Protein AF-A0A3P7LA56-F1 (afdb_monomer_lite)

Sequence (301 aa):
MRHSSGKAAEYSSGIQMRLLAFFAPLTLSRKRDVKIYLLLLLLLLIIIIIITIIIVNFGFVNEGIRDDLLAGASRSASINCGICQSDLADLELESALRHIHFHSWVTCLLALGQQLQSSSNWPRCYLPPIETVVPLFPTPFECSWQGCIFWTNNVAQLYQHASPIYLVLFDLTSQEYTERRQSPLHKLKCQWENCTYRCTRITNLTYHLRIHTQEKVIGCPDCGILFTAANKLRDHLFRQLPSRLKDNQTDNCDEQIPTYKCPRCFRIFGSQAVLQMHINQHVNKIKCPHCDMTLHGNHGE

InterPro domains:
  IPR013087 Zinc finger C2H2-type [PS00028] (190-212)
  IPR013087 Zinc finger C2H2-type [PS00028] (262-282)
  IPR013087 Zinc finger C2H2-type [PS50157] (188-217)
  IPR013087 Zinc finger C2H2-type [PS50157] (260-287)
  IPR013087 Zinc finger C2H2-type [SM00355] (141-163)
  IPR013087 Zinc finger C2H2-type [SM00355] (188-212)
  IPR013087 Zinc finger C2H2-type [SM00355] (218-238)
  IPR013087 Zinc finger C2H2-type [SM00355] (260-282)
  IPR036236 Zinc finger C2H2 superfamily [SSF57667] (191-237)

Radius of gyration: 31.56 Å; chains: 1; bounding box: 66×76×78 Å

Secondary structure (DSSP, 8-state):
------SSSSSSTTTGGGTTTS--------HHHHHHHHHHHHHHHHHHHHHHHHHHHHHHHHHHHHHHHHHH--S----B-TTT--B-TTS-HHHHHHHHHHHHHHHHHHHHHHHHHHHTTPPPP-SPPPP-PPPP--S-EE--BTT---EES-HHHHHHHHHHHHHHHHHHHHHHHTT-S--S---EE--BTT---EESSHHHHHHHHHHHH----EE-TTT--EESSHHHHHHHHHHTS-GGG-SS------S-PPPEE-TTT--EESSHHHHHHHHHHHS--EE-TTSS-EE------

pLDDT: mean 72.93, std 18.67, range [27.27, 96.94]

Structure (mmCIF, N/CA/C/O backbone):
data_AF-A0A3P7LA56-F1
#
_entry.id   AF-A0A3P7LA56-F1
#
loop_
_atom_site.group_PDB
_atom_site.id
_atom_site.type_symbol
_atom_site.label_atom_id
_atom_site.label_alt_id
_atom_site.label_comp_id
_atom_site.label_asym_id
_atom_site.label_entity_id
_atom_site.label_seq_id
_atom_site.pdbx_PDB_ins_code
_atom_site.Cartn_x
_atom_site.Cartn_y
_atom_site.Cartn_z
_atom_site.occupancy
_atom_site.B_iso_or_equiv
_atom_site.auth_seq_id
_atom_site.auth_comp_id
_atom_site.auth_asym_id
_atom_site.auth_atom_id
_atom_site.pdbx_PDB_model_num
ATOM 1 N N . MET A 1 1 ? -42.609 9.242 33.628 1.00 34.38 1 MET A N 1
ATOM 2 C CA . MET A 1 1 ? -42.031 8.136 34.428 1.00 34.38 1 MET A CA 1
ATOM 3 C C . MET A 1 1 ? -40.556 8.050 34.048 1.00 34.38 1 MET A C 1
ATOM 5 O O . MET A 1 1 ? -40.281 7.853 32.881 1.00 34.38 1 MET A O 1
ATOM 9 N N . ARG A 1 2 ? -39.658 8.668 34.824 1.00 27.27 2 ARG A N 1
ATOM 10 C CA . ARG A 1 2 ? -38.839 8.074 35.906 1.00 27.27 2 ARG A CA 1
ATOM 11 C C . ARG A 1 2 ? -37.831 7.002 35.435 1.00 27.27 2 ARG A C 1
ATOM 13 O O . ARG A 1 2 ? -38.258 5.923 35.060 1.00 27.27 2 ARG A O 1
ATOM 20 N N . HIS A 1 3 ? -36.545 7.337 35.650 1.00 28.02 3 HIS A N 1
ATOM 21 C CA . HIS A 1 3 ? -35.341 6.497 35.848 1.00 28.02 3 HIS A CA 1
ATOM 22 C C . HIS A 1 3 ? -34.842 5.666 34.643 1.00 28.02 3 HIS A C 1
ATOM 24 O O . HIS A 1 3 ? -35.637 5.097 33.921 1.00 28.02 3 HIS A O 1
ATOM 30 N N . SER A 1 4 ? -33.546 5.533 34.334 1.00 30.39 4 SER A N 1
ATOM 31 C CA . SER A 1 4 ? -32.304 5.785 35.079 1.00 30.39 4 SER A CA 1
ATOM 32 C C . SER A 1 4 ? -31.110 5.932 34.115 1.00 30.39 4 SER A C 1
ATOM 34 O O . SER A 1 4 ? -30.772 4.985 33.410 1.00 30.39 4 SER A O 1
ATOM 36 N N . SER A 1 5 ? -30.411 7.066 34.146 1.00 33.59 5 SER A N 1
ATOM 37 C CA . SER A 1 5 ? -29.056 7.226 33.599 1.00 33.59 5 SER A CA 1
ATOM 38 C C . SER A 1 5 ? -28.111 7.503 34.768 1.00 33.59 5 SER A C 1
ATOM 40 O O . SER A 1 5 ? -27.814 8.649 35.104 1.00 33.59 5 SER A O 1
ATOM 42 N N . GLY A 1 6 ? -27.733 6.435 35.467 1.00 35.38 6 GLY A N 1
ATOM 43 C CA . GLY A 1 6 ? -26.690 6.465 36.481 1.00 35.38 6 GLY A CA 1
ATOM 44 C C . GLY A 1 6 ? -25.344 6.128 35.850 1.00 35.38 6 GLY A C 1
ATOM 45 O O . GLY A 1 6 ? -25.263 5.201 35.051 1.00 35.38 6 GLY A O 1
ATOM 46 N N . LYS A 1 7 ? -24.310 6.837 36.312 1.00 40.06 7 LYS A N 1
ATOM 47 C CA . LYS A 1 7 ? -22.878 6.521 36.167 1.00 40.06 7 LYS A CA 1
ATOM 48 C C . LYS A 1 7 ? -22.189 6.974 34.874 1.00 40.06 7 LYS A C 1
ATOM 50 O O . LYS A 1 7 ? -21.632 6.184 34.129 1.00 40.06 7 LYS A O 1
ATOM 55 N N . ALA A 1 8 ? -22.114 8.293 34.712 1.00 32.88 8 ALA A N 1
ATOM 56 C CA . ALA A 1 8 ? -20.919 8.954 34.172 1.00 32.88 8 ALA A CA 1
ATOM 57 C C . ALA A 1 8 ? -20.629 10.290 34.896 1.00 32.88 8 ALA A C 1
ATOM 59 O O . ALA A 1 8 ? -20.012 11.190 34.342 1.00 32.88 8 ALA A O 1
ATOM 60 N N . ALA A 1 9 ? -21.094 10.425 36.147 1.00 37.38 9 ALA A N 1
ATOM 61 C CA . ALA A 1 9 ? -20.895 11.606 36.995 1.00 37.38 9 ALA A CA 1
ATOM 62 C C . ALA A 1 9 ? -19.848 11.388 38.110 1.00 37.38 9 ALA A C 1
ATOM 64 O O . ALA A 1 9 ? -19.720 12.219 39.000 1.00 37.38 9 ALA A O 1
ATOM 65 N N . GLU A 1 10 ? -19.081 10.293 38.072 1.00 40.50 10 GLU A N 1
ATOM 66 C CA . GLU A 1 10 ? -18.100 9.958 39.122 1.00 40.50 10 GLU A CA 1
ATOM 67 C C . GLU A 1 10 ? -16.630 10.119 38.703 1.00 40.50 10 GLU A C 1
ATOM 69 O O . GLU A 1 10 ? -15.742 9.830 39.494 1.00 40.50 10 GLU A O 1
ATOM 74 N N . TYR A 1 11 ? -16.348 10.684 37.522 1.00 32.91 11 TYR A N 1
ATOM 75 C CA . TYR A 1 11 ? -14.984 11.091 37.135 1.00 32.91 11 TYR A CA 1
ATOM 76 C C . TYR A 1 11 ? -14.832 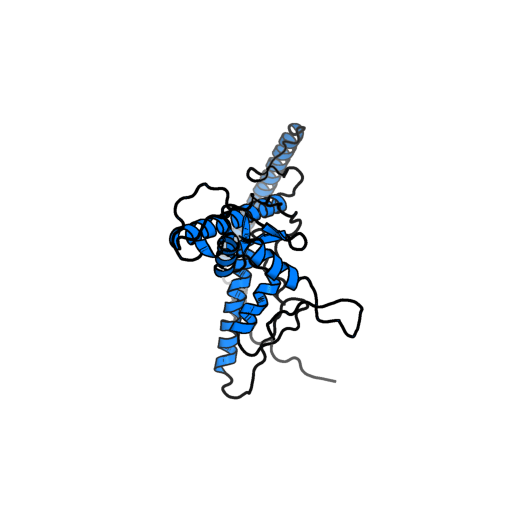12.611 36.945 1.00 32.91 11 TYR A C 1
ATOM 78 O O . TYR A 1 11 ? -13.945 13.082 36.242 1.00 32.91 11 TYR A O 1
ATOM 86 N N . SER A 1 12 ? -15.703 13.396 37.592 1.00 37.06 12 SER A N 1
ATOM 87 C CA . SER A 1 12 ? -15.593 14.864 37.689 1.00 37.06 12 SER A CA 1
ATOM 88 C C . SER A 1 12 ? -15.277 15.349 39.114 1.00 37.06 12 SER A C 1
ATOM 90 O O . SER A 1 12 ? -14.985 16.527 39.311 1.00 37.06 12 SER A O 1
ATOM 92 N N . SER A 1 13 ? -15.291 14.471 40.124 1.00 44.53 13 SER A N 1
ATOM 93 C CA . SER A 1 13 ? -15.122 14.861 41.534 1.00 44.53 13 SER A CA 1
ATOM 94 C C . SER A 1 13 ? -13.659 14.972 41.996 1.00 44.53 13 SER A C 1
ATOM 96 O O . SER A 1 13 ? -13.397 15.585 43.027 1.00 44.53 13 SER A O 1
ATOM 98 N N . GLY A 1 14 ? -12.689 14.453 41.232 1.00 39.25 14 GLY A N 1
ATOM 99 C CA . GLY A 1 14 ? -11.261 14.510 41.590 1.00 39.25 14 GLY A CA 1
ATOM 100 C C . GLY A 1 14 ? -10.493 15.724 41.053 1.00 39.25 14 GLY A C 1
ATOM 101 O O . GLY A 1 14 ? -9.486 16.119 41.636 1.00 39.25 14 GLY A O 1
ATOM 102 N N . ILE A 1 15 ? -10.963 16.344 39.964 1.00 42.06 15 ILE A N 1
ATOM 103 C CA . ILE A 1 15 ? -10.263 17.464 39.302 1.00 42.06 15 ILE A CA 1
ATOM 104 C C . ILE A 1 15 ? -10.940 18.811 39.609 1.00 42.06 15 ILE A C 1
ATOM 106 O O . ILE A 1 15 ? -10.259 19.832 39.713 1.00 42.06 15 ILE A O 1
ATOM 110 N N . GLN A 1 16 ? -12.247 18.829 39.902 1.00 38.44 16 GLN A N 1
ATOM 111 C CA . GLN A 1 16 ? -12.916 20.051 40.374 1.00 38.44 16 GLN A CA 1
ATOM 112 C C . GLN A 1 16 ? -12.492 20.486 41.790 1.00 38.44 16 GLN A C 1
ATOM 114 O O . GLN A 1 16 ? -12.590 21.668 42.112 1.00 38.44 16 GLN A O 1
ATOM 119 N N . MET A 1 17 ? -11.920 19.593 42.606 1.00 43.03 17 MET A N 1
ATOM 120 C CA . MET A 1 17 ? -11.433 19.921 43.958 1.00 43.03 17 MET A CA 1
ATOM 121 C C . MET A 1 17 ? -10.026 20.543 44.007 1.00 43.03 17 MET A C 1
ATOM 123 O O . MET A 1 17 ? -9.470 20.714 45.090 1.00 43.03 17 MET A O 1
ATOM 127 N N . ARG A 1 18 ? -9.436 20.924 42.864 1.00 42.72 18 ARG A N 1
ATOM 128 C CA . ARG A 1 18 ? -8.208 21.748 42.843 1.00 42.72 18 ARG A CA 1
ATOM 129 C C . ARG A 1 18 ? -8.324 23.078 42.102 1.00 42.72 18 ARG A C 1
ATOM 131 O O . ARG A 1 18 ? -7.412 23.888 42.209 1.00 42.72 18 ARG A O 1
ATOM 138 N N . LEU A 1 19 ? -9.443 23.356 41.431 1.00 38.00 19 LEU A N 1
ATOM 139 C CA . LEU A 1 19 ? -9.634 24.629 40.719 1.00 38.00 19 LEU A CA 1
ATOM 140 C C . LEU A 1 19 ? -10.438 25.673 41.508 1.00 38.00 19 LEU A C 1
ATOM 142 O O . LEU A 1 19 ? -10.321 26.861 41.227 1.00 38.00 19 LEU A O 1
ATOM 146 N N . LEU A 1 20 ? -11.164 25.279 42.559 1.00 41.50 20 LEU A N 1
ATOM 147 C CA . LEU A 1 20 ? -11.868 26.230 43.434 1.00 41.50 20 LEU A CA 1
ATOM 148 C C . LEU A 1 20 ? -10.988 26.841 44.542 1.00 41.50 20 LEU A C 1
ATOM 150 O O . LEU A 1 20 ? -11.472 27.645 45.331 1.00 41.50 20 LEU A O 1
ATOM 154 N N . ALA A 1 21 ? -9.689 26.525 44.582 1.00 43.00 21 ALA A N 1
ATOM 155 C CA . ALA A 1 21 ? -8.748 27.128 45.531 1.00 43.00 21 ALA A CA 1
ATOM 156 C C . ALA A 1 21 ? -8.107 28.441 45.031 1.00 43.00 21 ALA A C 1
ATOM 158 O O . ALA A 1 21 ? -7.450 29.122 45.813 1.00 43.00 21 ALA A O 1
ATOM 159 N N . PHE A 1 22 ? -8.301 28.827 43.761 1.00 44.34 22 PHE A N 1
ATOM 160 C CA . PHE A 1 22 ? -7.719 30.061 43.204 1.00 44.34 22 PHE A CA 1
ATOM 161 C C . PHE A 1 22 ? -8.621 31.301 43.301 1.00 44.34 22 PHE A C 1
ATOM 163 O O . PHE A 1 22 ? -8.146 32.412 43.089 1.00 44.34 22 PHE A O 1
ATOM 170 N N . PHE A 1 23 ? -9.893 31.137 43.676 1.00 46.16 23 PHE A N 1
ATOM 171 C CA . PHE A 1 23 ? -10.842 32.244 43.855 1.00 46.16 23 PHE A 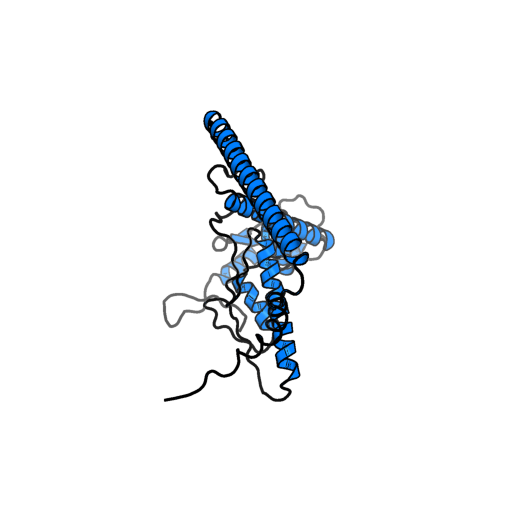CA 1
ATOM 172 C C . PHE A 1 23 ? -11.440 32.269 45.267 1.00 46.16 23 PHE A C 1
ATOM 174 O O . PHE A 1 23 ? -12.629 32.522 45.450 1.00 46.16 23 PHE A O 1
ATOM 181 N N . ALA A 1 24 ? -10.622 32.010 46.291 1.00 38.12 24 ALA A N 1
ATOM 182 C CA . ALA A 1 24 ? -11.003 32.378 47.649 1.00 38.12 24 ALA A CA 1
ATOM 183 C C . ALA A 1 24 ? -10.998 33.918 47.753 1.00 38.12 24 ALA A C 1
ATOM 185 O O . ALA A 1 24 ? -9.971 34.532 47.448 1.00 38.12 24 ALA A O 1
ATOM 186 N N . PRO A 1 25 ? -12.100 34.573 48.164 1.00 46.69 25 PRO A N 1
ATOM 187 C CA . PRO A 1 25 ? -12.085 36.003 48.420 1.00 46.69 25 PRO A CA 1
ATOM 188 C C . PRO A 1 25 ? -11.174 36.250 49.624 1.00 46.69 25 PRO A C 1
ATOM 190 O O . PRO A 1 25 ? -11.535 35.967 50.766 1.00 46.69 25 PRO A O 1
ATOM 193 N N . LEU A 1 26 ? -9.963 36.740 49.356 1.00 49.94 26 LEU A N 1
ATOM 194 C CA . LEU A 1 26 ? -9.048 37.230 50.379 1.00 49.94 26 LEU A CA 1
ATOM 195 C C . LEU A 1 26 ? -9.768 38.338 51.148 1.00 49.94 26 LEU A C 1
ATOM 197 O O . LEU A 1 26 ? -10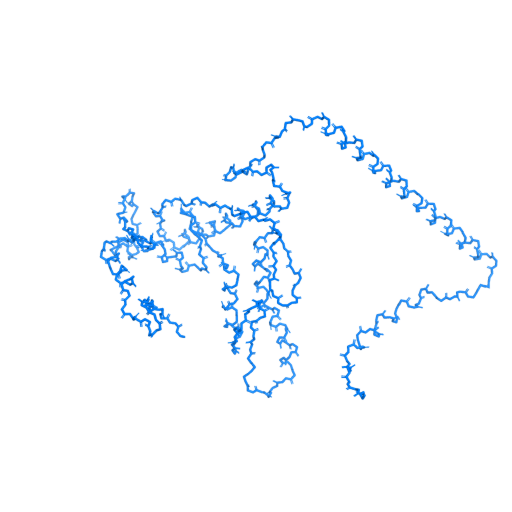.032 39.421 50.621 1.00 49.94 26 LEU A O 1
ATOM 201 N N . THR A 1 27 ? -10.114 38.049 52.397 1.00 53.69 27 THR A N 1
ATOM 202 C CA . THR A 1 27 ? -10.633 39.028 53.342 1.00 53.69 27 THR A CA 1
ATOM 203 C C . THR A 1 27 ? -9.544 40.073 53.584 1.00 53.69 27 THR A C 1
ATOM 205 O O . THR A 1 27 ? -8.556 39.863 54.283 1.00 53.69 27 THR A O 1
ATOM 208 N N . LEU A 1 28 ? -9.710 41.208 52.907 1.00 54.72 28 LEU A N 1
ATOM 209 C CA . LEU A 1 28 ? -8.825 42.365 52.918 1.00 54.72 28 LEU A CA 1
ATOM 210 C C . LEU A 1 28 ? -8.626 42.901 54.338 1.00 54.72 28 LEU A C 1
ATOM 212 O O . LEU A 1 28 ? -9.485 43.592 54.880 1.00 54.72 28 LEU A O 1
ATOM 216 N N . SER A 1 29 ? -7.449 42.648 54.911 1.00 53.03 29 SER A N 1
ATOM 217 C CA . SER A 1 29 ? -7.028 43.240 56.182 1.00 53.03 29 SER A CA 1
ATOM 218 C C . SER A 1 29 ? -5.625 43.845 56.091 1.00 53.03 29 SER A C 1
ATOM 220 O O . SER A 1 29 ? -4.721 43.466 56.826 1.00 53.03 29 SER A O 1
ATOM 222 N N . ARG A 1 30 ? -5.430 44.801 55.166 1.00 57.12 30 ARG A N 1
ATOM 223 C CA . ARG A 1 30 ? -4.501 45.952 55.290 1.00 57.12 30 ARG A CA 1
ATOM 224 C C . ARG A 1 30 ? -4.456 46.771 53.996 1.00 57.12 30 ARG A C 1
ATOM 226 O O . ARG A 1 30 ? -4.260 46.249 52.908 1.00 57.12 30 ARG A O 1
ATOM 233 N N . LYS A 1 31 ? -4.511 48.104 54.116 1.00 55.34 31 LYS A N 1
ATOM 234 C CA . LYS A 1 31 ? -4.399 49.080 53.002 1.00 55.34 31 LYS A CA 1
ATOM 235 C C . LYS A 1 31 ? -3.140 48.932 52.115 1.00 55.34 31 LYS A C 1
ATOM 237 O O . LYS A 1 31 ? -3.075 49.562 51.063 1.00 55.34 31 LYS A O 1
ATOM 242 N N . ARG A 1 32 ? -2.127 48.159 52.535 1.00 57.47 32 ARG A N 1
ATOM 243 C CA . ARG A 1 32 ? -0.891 47.921 51.765 1.00 57.47 32 ARG A CA 1
ATOM 244 C C . ARG A 1 32 ? -1.076 46.868 50.665 1.00 57.47 32 ARG A C 1
ATOM 246 O O . ARG A 1 32 ? -0.468 47.016 49.611 1.00 57.47 32 ARG A O 1
ATOM 253 N N . ASP A 1 33 ? -1.987 45.915 50.848 1.00 59.94 33 ASP A N 1
ATOM 254 C CA . ASP A 1 33 ? -2.174 44.795 49.914 1.00 59.94 33 ASP A CA 1
ATOM 255 C C . ASP A 1 33 ? -3.025 45.187 48.693 1.00 59.94 33 ASP A C 1
ATOM 257 O O . ASP A 1 33 ? -2.786 44.719 47.583 1.00 59.94 33 ASP A O 1
ATOM 261 N N . VAL A 1 34 ? -3.933 46.162 48.851 1.00 73.94 34 VAL A N 1
ATOM 262 C CA . VAL A 1 34 ? -4.721 46.736 47.737 1.00 73.94 34 VAL A CA 1
ATOM 263 C C . VAL A 1 34 ? -3.823 47.421 46.705 1.00 73.94 34 VAL A C 1
ATOM 265 O O . VAL A 1 34 ? -4.055 47.302 45.506 1.00 73.94 34 VAL A O 1
ATOM 268 N N . LYS A 1 35 ? -2.774 48.128 47.149 1.00 76.50 35 LYS A N 1
ATOM 269 C CA . LYS A 1 35 ? -1.844 48.813 46.237 1.00 76.50 35 LYS A CA 1
ATOM 270 C C . LYS A 1 35 ? -1.018 47.824 45.420 1.00 76.50 35 LYS A C 1
ATOM 272 O O . LYS A 1 35 ? -0.807 48.061 44.237 1.00 76.50 35 LYS A O 1
ATOM 277 N N . ILE A 1 36 ? -0.585 46.723 46.035 1.00 79.31 36 ILE A N 1
ATOM 278 C CA . ILE A 1 36 ? 0.153 45.656 45.347 1.00 79.31 36 ILE A CA 1
ATOM 279 C C . ILE A 1 36 ? -0.755 44.981 44.315 1.00 79.31 36 ILE A C 1
ATOM 281 O O . ILE A 1 36 ? -0.348 44.803 43.172 1.00 79.31 36 ILE A O 1
ATOM 285 N N . TYR A 1 37 ? -2.007 44.695 44.676 1.00 77.69 37 TYR A N 1
ATOM 286 C CA . TYR A 1 37 ? -2.977 44.113 43.749 1.00 77.69 37 TYR A CA 1
ATOM 287 C C . TYR A 1 37 ? -3.287 45.036 42.556 1.00 77.69 37 TYR A C 1
ATOM 289 O O . TYR A 1 37 ? -3.302 44.587 41.412 1.00 77.69 37 TYR A O 1
ATOM 297 N N . LEU A 1 38 ? -3.452 46.343 42.797 1.00 84.25 38 LEU A N 1
ATOM 298 C CA . LEU A 1 38 ? -3.640 47.336 41.732 1.00 84.25 38 LEU A CA 1
ATOM 299 C C . LEU A 1 38 ? -2.405 47.471 40.827 1.00 84.25 38 LEU A C 1
ATOM 301 O O . LEU A 1 38 ? -2.558 47.591 39.615 1.00 84.25 38 LEU A O 1
ATOM 305 N N . LEU A 1 39 ? -1.191 47.410 41.387 1.00 86.00 39 LEU A N 1
ATOM 306 C CA . LEU A 1 39 ? 0.055 47.415 40.610 1.00 86.00 39 LEU A CA 1
ATOM 307 C C . LEU A 1 39 ? 0.187 46.165 39.730 1.00 86.00 39 LEU A C 1
ATOM 309 O O . LEU A 1 39 ? 0.579 46.279 38.572 1.00 86.00 39 LEU A O 1
ATOM 313 N N . LEU A 1 40 ? -0.181 44.989 40.246 1.00 85.62 40 LEU A N 1
ATOM 314 C CA . LEU A 1 40 ? -0.167 43.740 39.479 1.00 85.62 40 LEU A CA 1
ATOM 315 C C . LEU A 1 40 ? -1.198 43.749 38.344 1.00 85.62 40 LEU A C 1
ATOM 317 O O . LEU A 1 40 ? -0.873 43.343 37.231 1.00 85.62 40 LEU A O 1
ATOM 321 N N . LEU A 1 41 ? -2.407 44.269 38.585 1.00 87.12 41 LEU A N 1
ATOM 322 C CA . LEU A 1 41 ? -3.416 44.452 37.535 1.00 87.12 41 LEU A CA 1
ATOM 323 C C . LEU A 1 41 ? -2.952 45.432 36.451 1.00 87.12 41 LEU A C 1
ATOM 325 O O . LEU A 1 41 ? -3.163 45.184 35.265 1.00 87.12 41 LEU A O 1
ATOM 329 N N . LEU A 1 42 ? -2.292 46.524 36.842 1.00 91.06 42 LEU A N 1
ATOM 330 C CA . LEU A 1 42 ? -1.781 47.523 35.907 1.00 91.06 42 LEU A CA 1
ATOM 331 C C . LEU A 1 42 ? -0.621 46.972 35.061 1.00 91.06 42 LEU A C 1
ATOM 333 O O . LEU A 1 42 ? -0.587 47.200 33.855 1.00 91.06 42 LEU A O 1
ATOM 337 N N . LEU A 1 43 ? 0.274 46.176 35.655 1.00 91.06 43 LEU A N 1
ATOM 338 C CA . LEU A 1 43 ? 1.317 45.451 34.920 1.00 91.06 43 LEU A CA 1
ATOM 339 C C . LEU A 1 43 ? 0.727 44.437 33.934 1.00 91.06 43 LEU A C 1
ATOM 341 O O . LEU A 1 43 ? 1.190 44.351 32.798 1.00 91.06 43 LEU A O 1
ATOM 345 N N . LEU A 1 44 ? -0.319 43.708 34.332 1.00 90.00 44 LEU A N 1
ATOM 346 C CA . LEU A 1 44 ? -0.986 42.740 33.463 1.00 90.00 44 LEU A CA 1
ATOM 347 C C . LEU A 1 44 ? -1.654 43.423 32.258 1.00 90.00 44 LEU A C 1
ATOM 349 O O . LEU A 1 44 ? -1.526 42.943 31.134 1.00 90.00 44 LEU A O 1
ATOM 353 N N . LEU A 1 45 ? -2.290 44.582 32.467 1.00 91.25 45 LEU A N 1
ATOM 354 C CA . LEU A 1 45 ? -2.850 45.397 31.383 1.00 91.25 45 LEU A CA 1
ATOM 355 C C . LEU A 1 45 ? -1.769 45.902 30.418 1.00 91.25 45 LEU A C 1
ATOM 357 O O . LEU A 1 45 ? -1.960 45.827 29.206 1.00 91.25 45 LEU A O 1
ATOM 361 N N . ILE A 1 46 ? -0.620 46.358 30.928 1.00 91.81 46 ILE A N 1
ATOM 362 C CA . ILE A 1 46 ? 0.505 46.801 30.088 1.00 91.81 46 ILE A CA 1
ATOM 363 C C . ILE A 1 46 ? 1.036 45.646 29.229 1.00 91.81 46 ILE A C 1
ATOM 365 O O . ILE A 1 46 ? 1.268 45.831 28.036 1.00 91.81 46 ILE A O 1
ATOM 369 N N . ILE A 1 47 ? 1.183 44.448 29.802 1.00 89.69 47 ILE A N 1
ATOM 370 C CA . ILE A 1 47 ? 1.640 43.261 29.065 1.00 89.69 47 ILE A CA 1
ATOM 371 C C . ILE A 1 47 ? 0.654 42.901 27.947 1.00 89.69 47 ILE A C 1
ATOM 373 O O . ILE A 1 47 ? 1.081 42.654 26.820 1.00 89.69 47 ILE A O 1
ATOM 377 N N . ILE A 1 48 ? -0.654 42.922 28.224 1.00 86.50 48 ILE A N 1
ATOM 378 C CA . ILE A 1 48 ? -1.687 42.654 27.211 1.00 86.50 48 ILE A CA 1
ATOM 379 C C . ILE A 1 48 ? -1.597 43.674 26.070 1.00 86.50 48 ILE A C 1
ATOM 381 O O . ILE A 1 48 ? -1.603 43.279 24.906 1.00 86.50 48 ILE A O 1
ATOM 385 N N . ILE A 1 49 ? -1.439 44.963 26.385 1.00 89.94 49 ILE A N 1
ATOM 386 C CA . ILE A 1 49 ? -1.300 46.022 25.375 1.00 89.94 49 ILE A CA 1
ATOM 387 C C . ILE A 1 49 ? -0.059 45.782 24.504 1.00 89.94 49 ILE A C 1
ATOM 389 O O . ILE A 1 49 ? -0.159 45.814 23.278 1.00 89.94 49 ILE A O 1
ATOM 393 N N . ILE A 1 50 ? 1.091 45.462 25.103 1.00 89.06 50 ILE A N 1
ATOM 394 C CA . ILE A 1 50 ? 2.324 45.166 24.358 1.00 89.06 50 ILE A CA 1
ATOM 395 C C . ILE A 1 50 ? 2.128 43.960 23.431 1.00 89.06 50 ILE A C 1
ATOM 397 O O . ILE A 1 50 ? 2.492 44.032 22.260 1.00 89.06 50 ILE A O 1
ATOM 401 N N . ILE A 1 51 ? 1.503 42.882 23.914 1.00 80.19 51 ILE A N 1
ATOM 402 C CA . ILE A 1 51 ? 1.215 41.694 23.098 1.00 80.19 51 ILE A CA 1
ATOM 403 C C . ILE A 1 51 ? 0.293 42.053 21.929 1.00 80.19 51 ILE A C 1
ATOM 405 O O . ILE A 1 51 ? 0.570 41.661 20.798 1.00 80.19 51 IL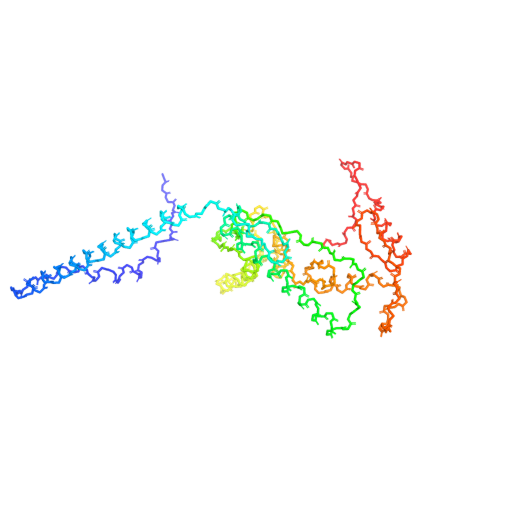E A O 1
ATOM 409 N N . THR A 1 52 ? -0.762 42.841 22.159 1.00 82.25 52 THR A N 1
ATOM 410 C CA . THR A 1 52 ? -1.656 43.272 21.072 1.00 82.25 52 THR A CA 1
ATOM 411 C C . THR A 1 52 ? -0.940 44.137 20.038 1.00 82.25 52 THR A C 1
ATOM 413 O O . THR A 1 52 ? -1.136 43.926 18.846 1.00 82.25 52 THR A O 1
ATOM 416 N N . ILE A 1 53 ? -0.048 45.039 20.460 1.00 84.25 53 ILE A N 1
ATOM 417 C CA . ILE A 1 53 ? 0.763 45.860 19.549 1.00 84.25 53 ILE A CA 1
ATOM 418 C C . ILE A 1 53 ? 1.717 44.981 18.734 1.00 84.25 53 ILE A C 1
ATOM 420 O O . ILE A 1 53 ? 1.853 45.190 17.532 1.00 84.25 53 ILE A O 1
ATOM 424 N N . ILE A 1 54 ? 2.349 43.978 19.352 1.00 80.81 54 ILE A N 1
ATOM 425 C CA . ILE A 1 54 ? 3.223 43.027 18.650 1.00 80.81 54 ILE A CA 1
ATOM 426 C C . ILE A 1 54 ? 2.423 42.220 17.624 1.00 80.81 54 ILE A C 1
ATOM 428 O O . ILE A 1 54 ? 2.870 42.099 16.490 1.00 80.81 54 ILE A O 1
ATOM 432 N N . ILE A 1 55 ? 1.241 41.710 17.982 1.00 75.38 55 ILE A N 1
ATOM 433 C CA . ILE A 1 55 ? 0.386 40.936 17.069 1.00 75.38 55 ILE A CA 1
ATOM 434 C C . ILE A 1 55 ? -0.089 41.801 15.897 1.00 75.38 55 ILE A C 1
ATOM 436 O O . ILE A 1 55 ? -0.027 41.353 14.756 1.00 75.38 55 ILE A O 1
ATOM 440 N N . VAL A 1 56 ? -0.524 43.038 16.155 1.00 78.50 56 VAL A N 1
ATOM 441 C CA . VAL A 1 56 ? -0.971 43.965 15.105 1.00 78.50 56 VAL A CA 1
ATOM 442 C C . VAL A 1 56 ? 0.193 44.344 14.191 1.00 78.50 56 VAL A C 1
ATOM 444 O O . VAL A 1 56 ? 0.059 44.230 12.979 1.00 78.50 56 VAL A O 1
ATOM 447 N N . ASN A 1 57 ? 1.355 44.710 14.739 1.00 72.38 57 ASN A N 1
ATOM 448 C CA . ASN A 1 57 ? 2.533 45.036 13.931 1.00 72.38 57 ASN A CA 1
ATOM 449 C C . ASN A 1 57 ? 3.049 43.825 13.145 1.00 72.38 57 ASN A C 1
ATOM 451 O O . ASN A 1 57 ? 3.422 43.973 11.987 1.00 72.38 57 ASN A O 1
ATOM 455 N N . PHE A 1 58 ? 3.032 42.624 13.729 1.00 72.19 58 PHE A N 1
ATOM 456 C CA . PHE A 1 58 ? 3.369 41.390 13.017 1.00 72.19 58 PHE A CA 1
ATOM 457 C C . PHE A 1 58 ? 2.358 41.089 11.900 1.00 72.19 58 PHE A C 1
ATOM 459 O O . PHE A 1 58 ? 2.753 40.686 10.809 1.00 72.19 58 PHE A O 1
ATOM 466 N N . GLY A 1 59 ? 1.069 41.352 12.137 1.00 67.38 59 GLY A N 1
ATOM 467 C CA . GLY A 1 59 ? 0.019 41.296 11.121 1.00 67.38 59 GLY A CA 1
ATOM 468 C C . GLY A 1 59 ? 0.272 42.266 9.965 1.00 67.38 59 GLY A C 1
ATOM 469 O O . GLY A 1 59 ? 0.287 41.836 8.819 1.00 67.38 59 GLY A O 1
ATOM 470 N N . PHE A 1 60 ? 0.564 43.538 10.255 1.00 60.84 60 PHE A N 1
ATOM 471 C CA . PHE A 1 60 ? 0.864 44.565 9.246 1.00 60.84 60 PHE A CA 1
ATOM 472 C C . PHE A 1 60 ? 2.147 44.280 8.456 1.00 60.84 60 PHE A C 1
ATOM 474 O O . PHE A 1 60 ? 2.174 44.484 7.245 1.00 60.84 60 PHE A O 1
ATOM 481 N N . VAL A 1 61 ? 3.201 43.780 9.110 1.00 64.50 61 VAL A N 1
ATOM 482 C CA . VAL A 1 61 ? 4.437 43.360 8.428 1.00 64.50 61 VAL A CA 1
ATOM 483 C C . VAL A 1 61 ? 4.155 42.183 7.494 1.00 64.50 61 VAL A C 1
ATOM 485 O O . VAL A 1 61 ? 4.617 42.192 6.358 1.00 64.50 61 VAL A O 1
ATOM 488 N N . ASN A 1 62 ? 3.349 41.206 7.920 1.00 57.91 62 ASN A N 1
ATOM 489 C CA . ASN A 1 62 ? 2.962 40.091 7.057 1.00 57.91 62 ASN A CA 1
ATOM 490 C C . ASN A 1 62 ? 2.042 40.510 5.904 1.00 57.91 62 ASN A C 1
ATOM 492 O O . ASN A 1 62 ? 2.169 39.938 4.827 1.00 57.91 62 ASN A O 1
ATOM 496 N N . GLU A 1 63 ? 1.143 41.484 6.085 1.00 59.31 63 GLU A N 1
ATOM 497 C CA . GLU A 1 63 ? 0.328 42.005 4.977 1.00 59.31 63 GLU A CA 1
ATOM 498 C C . GLU A 1 63 ? 1.172 42.783 3.964 1.00 59.31 63 GLU A C 1
ATOM 500 O O . GLU A 1 63 ? 1.058 42.515 2.773 1.00 59.31 63 GLU A O 1
ATOM 505 N N . GLY A 1 64 ? 2.097 43.638 4.416 1.00 58.41 64 GLY A N 1
ATOM 506 C CA . GLY A 1 64 ? 3.027 44.340 3.522 1.00 58.41 64 GLY A CA 1
ATOM 507 C C . GLY A 1 64 ? 3.951 43.388 2.751 1.00 58.41 64 GLY A C 1
ATOM 508 O O . GLY A 1 64 ? 4.119 43.534 1.545 1.00 58.41 64 GLY A O 1
ATOM 509 N N . ILE A 1 65 ? 4.480 42.352 3.415 1.00 58.78 65 ILE A N 1
ATOM 510 C CA . ILE A 1 65 ? 5.276 41.303 2.753 1.00 58.78 65 ILE A CA 1
ATOM 511 C C . ILE A 1 65 ? 4.416 40.499 1.770 1.00 58.78 65 ILE A C 1
ATOM 513 O O . ILE A 1 65 ? 4.898 40.150 0.696 1.00 58.78 65 ILE A O 1
ATOM 517 N N . ARG A 1 66 ? 3.155 40.195 2.113 1.00 53.97 66 ARG A N 1
ATOM 518 C CA . ARG A 1 66 ? 2.226 39.468 1.234 1.00 53.97 66 ARG A CA 1
ATOM 519 C C . ARG A 1 66 ? 1.929 40.271 -0.030 1.00 53.97 66 ARG A C 1
ATOM 521 O O . ARG A 1 66 ? 1.978 39.698 -1.113 1.00 53.97 66 ARG A O 1
ATOM 528 N N . ASP A 1 67 ? 1.678 41.568 0.094 1.00 55.59 67 ASP A N 1
ATOM 529 C CA . ASP A 1 67 ? 1.355 42.431 -1.044 1.00 55.59 67 ASP A CA 1
ATOM 530 C C . ASP A 1 67 ? 2.572 42.639 -1.971 1.00 55.59 67 ASP A C 1
ATOM 532 O O . ASP A 1 67 ? 2.427 42.556 -3.194 1.00 55.59 67 ASP A O 1
ATOM 536 N N . ASP A 1 68 ? 3.785 42.763 -1.416 1.00 55.00 68 ASP A N 1
ATOM 537 C CA . ASP A 1 68 ? 5.035 42.815 -2.193 1.00 55.00 68 ASP A CA 1
ATOM 538 C C . ASP A 1 68 ? 5.365 41.473 -2.886 1.00 55.00 68 ASP A C 1
ATOM 540 O O . ASP A 1 68 ? 5.846 41.456 -4.024 1.00 55.00 68 ASP A O 1
ATOM 544 N N . LEU A 1 69 ? 5.066 40.328 -2.252 1.00 54.41 69 LEU A N 1
ATOM 545 C CA . LEU A 1 69 ? 5.232 39.003 -2.872 1.00 54.41 69 LEU A CA 1
ATOM 546 C C . LEU A 1 69 ? 4.231 38.773 -4.014 1.00 54.41 69 LEU A C 1
ATOM 548 O O . LEU A 1 69 ? 4.584 38.190 -5.042 1.00 54.41 69 LEU A O 1
ATOM 552 N N . LEU A 1 70 ? 2.986 39.228 -3.844 1.00 55.97 70 LEU A N 1
ATOM 553 C CA . LEU A 1 70 ? 1.924 39.086 -4.841 1.00 55.97 70 LEU A CA 1
ATOM 554 C C . LEU A 1 70 ? 2.146 40.001 -6.056 1.00 55.97 70 LEU A C 1
ATOM 556 O O . LEU A 1 70 ? 1.817 39.606 -7.174 1.00 55.97 70 LEU A O 1
ATOM 560 N N . ALA A 1 71 ? 2.767 41.173 -5.878 1.00 53.62 71 ALA A N 1
ATOM 561 C CA . ALA A 1 71 ? 3.124 42.070 -6.980 1.00 53.62 71 ALA A CA 1
ATOM 562 C C . ALA A 1 71 ? 4.242 41.510 -7.893 1.00 53.62 71 ALA A C 1
ATOM 564 O O . ALA A 1 71 ? 4.317 41.870 -9.069 1.00 53.62 71 ALA A O 1
ATOM 565 N N . GLY A 1 72 ? 5.090 40.605 -7.384 1.00 49.75 72 GLY A N 1
ATOM 566 C CA . GLY A 1 72 ? 6.190 39.978 -8.134 1.00 49.75 72 GLY A CA 1
ATOM 567 C C . GLY A 1 72 ? 5.887 38.600 -8.744 1.00 49.75 72 GLY A C 1
ATOM 568 O O . GLY A 1 72 ? 6.653 38.119 -9.581 1.00 49.75 72 GLY A O 1
ATOM 569 N N . ALA A 1 73 ? 4.785 37.950 -8.363 1.00 48.78 73 ALA A N 1
ATOM 570 C CA . ALA A 1 73 ? 4.511 36.549 -8.688 1.00 48.78 73 ALA A CA 1
ATOM 571 C C . ALA A 1 73 ? 3.500 36.373 -9.840 1.00 48.78 73 ALA A C 1
ATOM 573 O O . ALA A 1 73 ? 2.458 35.748 -9.682 1.00 48.78 73 ALA A O 1
ATOM 574 N N . SER A 1 74 ? 3.815 36.877 -11.038 1.00 48.53 74 SER A N 1
ATOM 575 C CA . SER A 1 74 ? 3.101 36.514 -12.284 1.00 48.53 74 SER A CA 1
ATOM 576 C C . SER A 1 74 ? 3.886 35.514 -13.144 1.00 48.53 74 SER A C 1
ATOM 578 O O . SER A 1 74 ? 3.912 35.575 -14.372 1.00 48.53 74 SER A O 1
ATOM 580 N N . ARG A 1 75 ? 4.536 34.550 -12.490 1.00 51.59 75 ARG A N 1
ATOM 581 C CA . ARG A 1 75 ? 4.990 33.309 -13.124 1.00 51.59 75 ARG A CA 1
ATOM 582 C C . ARG A 1 75 ? 4.544 32.163 -12.234 1.00 51.59 75 ARG A C 1
ATOM 584 O O . ARG A 1 75 ? 5.080 32.009 -11.142 1.00 51.59 75 ARG A O 1
ATOM 591 N N . SER A 1 76 ? 3.570 31.379 -12.689 1.00 53.06 76 SER A N 1
ATOM 592 C CA . SER A 1 76 ? 3.263 30.074 -12.105 1.00 53.06 76 SER A CA 1
ATOM 593 C C . SER A 1 76 ? 4.510 29.200 -12.252 1.00 53.06 76 SER A C 1
ATOM 595 O O . SER A 1 76 ? 4.751 28.610 -13.306 1.00 53.06 76 SER A O 1
ATOM 597 N N . ALA A 1 77 ? 5.381 29.202 -11.246 1.00 64.88 77 ALA A N 1
ATOM 598 C CA . ALA A 1 77 ? 6.492 28.272 -11.201 1.00 64.88 77 ALA A CA 1
ATOM 599 C C . ALA A 1 77 ? 5.887 26.875 -11.024 1.00 64.88 77 ALA A C 1
ATOM 601 O O . ALA A 1 77 ? 5.317 26.588 -9.975 1.00 64.88 77 ALA A O 1
ATOM 602 N N . SER A 1 78 ? 5.959 26.037 -12.061 1.00 72.31 78 SER A N 1
ATOM 603 C CA . SER A 1 78 ? 5.559 24.635 -11.965 1.00 72.31 78 SER A CA 1
ATOM 604 C C . SER A 1 78 ? 6.479 23.953 -10.953 1.00 72.31 78 SER A C 1
ATOM 606 O O . SER A 1 78 ? 7.698 23.894 -11.143 1.00 72.31 78 SER A O 1
ATOM 608 N N . ILE A 1 79 ? 5.917 23.495 -9.839 1.00 82.50 79 ILE A N 1
ATOM 609 C CA . ILE A 1 79 ? 6.649 22.726 -8.836 1.00 82.50 79 ILE A CA 1
ATOM 610 C C . ILE A 1 79 ? 6.371 21.266 -9.150 1.00 82.50 79 ILE A C 1
ATOM 612 O O . ILE A 1 79 ? 5.310 20.755 -8.823 1.00 82.50 79 ILE A O 1
ATOM 616 N N . ASN A 1 80 ? 7.314 20.580 -9.786 1.00 89.06 80 ASN A N 1
ATOM 617 C CA . ASN A 1 80 ? 7.146 19.172 -10.131 1.00 89.06 80 ASN A CA 1
ATOM 618 C C . ASN A 1 80 ? 7.689 18.261 -9.022 1.00 89.06 80 ASN A C 1
ATOM 620 O O . ASN A 1 80 ? 8.720 18.535 -8.403 1.00 89.06 80 ASN A O 1
ATOM 624 N N . CYS A 1 81 ? 7.020 17.133 -8.794 1.00 89.44 81 CYS A N 1
ATOM 625 C CA . CYS A 1 81 ? 7.523 16.082 -7.921 1.00 89.44 81 CYS A CA 1
ATOM 626 C C . CYS A 1 81 ? 8.833 15.511 -8.481 1.00 89.44 81 CYS A C 1
ATOM 628 O O . CYS A 1 81 ? 8.863 14.989 -9.592 1.00 89.44 81 CYS A O 1
ATOM 630 N N . GLY A 1 82 ? 9.908 15.513 -7.692 1.00 87.19 82 GLY A N 1
ATOM 631 C CA . GLY A 1 82 ? 11.211 15.000 -8.135 1.00 87.19 82 GLY A CA 1
ATOM 632 C C . GLY A 1 82 ? 11.260 13.491 -8.427 1.00 87.19 82 GLY A C 1
ATOM 633 O O . GLY A 1 82 ? 12.237 13.025 -9.003 1.00 87.19 82 GLY A O 1
ATOM 634 N N . ILE A 1 83 ? 10.230 12.727 -8.041 1.00 88.19 83 ILE A N 1
ATOM 635 C CA . ILE A 1 83 ? 10.185 11.263 -8.193 1.00 88.19 83 ILE A CA 1
ATOM 636 C C . ILE A 1 83 ? 9.369 10.853 -9.422 1.00 88.19 83 ILE A C 1
ATOM 638 O O . ILE A 1 83 ? 9.815 10.012 -10.195 1.00 88.19 83 ILE A O 1
ATOM 642 N N . CYS A 1 84 ? 8.189 11.448 -9.621 1.00 88.75 84 CYS A N 1
ATOM 643 C CA . CYS A 1 84 ? 7.278 11.090 -10.717 1.00 88.75 84 CYS A CA 1
ATOM 644 C C . CYS A 1 84 ? 7.013 12.223 -11.718 1.00 88.75 84 CYS A C 1
ATOM 646 O O . CYS A 1 84 ? 6.214 12.042 -12.629 1.00 88.75 84 CYS A O 1
ATOM 648 N N . GLN A 1 85 ? 7.637 13.392 -11.540 1.00 89.19 85 GLN A N 1
ATOM 649 C CA . GLN A 1 85 ? 7.489 14.585 -12.388 1.00 89.19 85 GLN A CA 1
ATOM 650 C C . GLN A 1 85 ? 6.068 15.168 -12.471 1.00 89.19 85 GLN A C 1
ATOM 652 O O . GLN A 1 85 ? 5.839 16.112 -13.225 1.00 89.19 85 GLN A O 1
ATOM 657 N N . SER A 1 86 ? 5.123 14.663 -11.670 1.00 88.06 86 SER A N 1
ATOM 658 C CA . SER A 1 86 ? 3.770 15.225 -11.578 1.00 88.06 86 SER A CA 1
ATOM 659 C C . SER A 1 86 ? 3.824 16.683 -11.134 1.00 88.06 86 SER A C 1
ATOM 661 O O . SER A 1 86 ? 4.600 17.016 -10.238 1.00 88.06 86 SER A O 1
ATOM 663 N N . ASP A 1 87 ? 3.007 17.534 -11.750 1.00 89.00 87 ASP A N 1
ATOM 664 C CA . ASP A 1 87 ? 2.879 18.933 -11.348 1.00 89.00 87 ASP A CA 1
ATOM 665 C C . ASP A 1 87 ? 2.148 19.029 -10.002 1.00 89.00 87 ASP A C 1
ATOM 667 O O . ASP A 1 87 ? 1.086 18.432 -9.809 1.00 89.00 87 ASP A O 1
ATOM 671 N N . LEU A 1 88 ? 2.754 19.737 -9.056 1.00 88.06 88 LEU A N 1
ATOM 672 C CA . LEU A 1 88 ? 2.237 19.986 -7.714 1.00 88.06 88 LEU A CA 1
ATOM 673 C C . LEU A 1 88 ? 1.828 21.452 -7.529 1.00 88.06 88 LEU A C 1
ATOM 675 O O . LEU A 1 88 ? 1.334 21.785 -6.456 1.00 88.06 88 LEU A O 1
ATOM 679 N N . ALA A 1 89 ? 2.032 22.325 -8.525 1.00 84.75 89 ALA A N 1
ATOM 680 C CA . ALA A 1 89 ? 1.756 23.758 -8.401 1.00 84.75 89 ALA A CA 1
ATOM 681 C C . ALA A 1 89 ? 0.277 24.059 -8.113 1.00 84.75 89 ALA A C 1
ATOM 683 O O . ALA A 1 89 ? -0.024 24.981 -7.359 1.00 84.75 89 ALA A O 1
ATOM 684 N N . ASP A 1 90 ? -0.625 23.244 -8.662 1.00 82.00 90 ASP A N 1
ATOM 685 C CA . ASP A 1 90 ? -2.074 23.394 -8.491 1.00 82.00 90 ASP A CA 1
ATOM 686 C C . ASP A 1 90 ? -2.620 22.672 -7.245 1.00 82.00 90 ASP A C 1
ATOM 688 O O . ASP A 1 90 ? -3.822 22.706 -6.972 1.00 82.00 90 ASP A O 1
ATOM 692 N N . LEU A 1 91 ? -1.763 21.985 -6.481 1.00 84.69 91 LEU A N 1
ATOM 693 C CA . LEU A 1 91 ? -2.171 21.270 -5.276 1.00 84.69 91 LEU A CA 1
ATOM 694 C C . LEU A 1 91 ? -2.031 22.151 -4.036 1.00 84.69 91 LEU A C 1
ATOM 696 O O . LEU A 1 91 ? -1.032 22.838 -3.837 1.00 84.69 91 LEU A O 1
ATOM 700 N N . GLU A 1 92 ? -2.996 22.036 -3.124 1.00 88.94 92 GLU A N 1
ATOM 701 C CA . GLU A 1 92 ? -2.817 22.530 -1.759 1.00 88.94 92 GLU A CA 1
ATOM 702 C C . GLU A 1 92 ? -1.587 21.875 -1.110 1.00 88.94 92 GLU A C 1
ATOM 704 O O . GLU A 1 92 ? -1.323 20.686 -1.323 1.00 88.94 92 GLU A O 1
ATOM 709 N N . LEU A 1 93 ? -0.870 22.624 -0.262 1.00 88.50 93 LEU A N 1
ATOM 710 C CA . LEU A 1 93 ? 0.360 22.163 0.396 1.00 88.50 93 LEU A CA 1
ATOM 711 C C . LEU A 1 93 ? 0.193 20.786 1.058 1.00 88.50 93 LEU A C 1
ATOM 713 O O . LEU A 1 93 ? 1.028 19.905 0.876 1.00 88.50 93 LEU A O 1
ATOM 717 N N . GLU A 1 94 ? -0.908 20.569 1.778 1.00 90.38 94 GLU A N 1
ATOM 718 C CA . GLU A 1 94 ? -1.173 19.298 2.461 1.00 90.38 94 GLU A CA 1
ATOM 719 C C . GLU A 1 94 ? -1.406 18.135 1.482 1.00 90.38 94 GLU A C 1
ATOM 721 O O . GLU A 1 94 ? -1.024 16.996 1.757 1.00 90.38 94 GLU A O 1
ATOM 726 N N . SER A 1 95 ? -1.983 18.408 0.307 1.00 91.19 95 SER A N 1
ATOM 727 C CA . SER A 1 95 ? -2.139 17.420 -0.768 1.00 91.19 95 SER A CA 1
ATOM 728 C C . SER A 1 95 ? -0.794 17.070 -1.403 1.00 91.19 95 SER A C 1
ATOM 730 O O . SER A 1 95 ? -0.485 15.890 -1.597 1.00 91.19 95 SER A O 1
ATOM 732 N N . ALA A 1 96 ? 0.051 18.075 -1.645 1.00 90.44 96 ALA A N 1
ATOM 733 C CA . ALA A 1 96 ? 1.418 17.863 -2.110 1.00 90.44 96 ALA A CA 1
ATOM 734 C C . ALA A 1 96 ? 2.248 17.057 -1.088 1.00 90.44 96 ALA A C 1
ATOM 736 O O . ALA A 1 96 ? 2.977 16.138 -1.467 1.00 90.44 96 ALA A O 1
ATOM 737 N N . LEU A 1 97 ? 2.088 17.315 0.215 1.00 91.12 97 LEU A N 1
ATOM 738 C CA . LEU A 1 97 ? 2.734 16.530 1.274 1.00 91.12 97 LEU A CA 1
ATOM 739 C C . LEU A 1 97 ? 2.276 15.068 1.270 1.00 91.12 97 LEU A C 1
ATOM 741 O O . LEU A 1 97 ? 3.119 14.172 1.333 1.00 91.12 97 LEU A O 1
ATOM 745 N N . ARG A 1 98 ? 0.970 14.796 1.134 1.00 94.06 98 ARG A N 1
ATOM 746 C CA . ARG A 1 98 ? 0.450 13.419 1.011 1.00 94.06 98 ARG A CA 1
ATOM 747 C C . ARG A 1 98 ? 1.045 12.684 -0.186 1.00 94.06 98 ARG A C 1
ATOM 749 O O . ARG A 1 98 ? 1.439 11.524 -0.057 1.00 94.06 98 ARG A O 1
ATOM 756 N N . HIS A 1 99 ? 1.165 13.364 -1.323 1.00 92.81 99 HIS A N 1
ATOM 757 C CA . HIS A 1 99 ? 1.816 12.828 -2.515 1.00 92.81 99 HIS A CA 1
ATOM 758 C C . HIS A 1 99 ? 3.280 12.433 -2.239 1.00 92.81 99 HIS A C 1
ATOM 760 O O . HIS A 1 99 ? 3.696 11.309 -2.533 1.00 92.81 99 HIS A O 1
ATOM 766 N N . ILE A 1 100 ? 4.061 13.322 -1.615 1.00 92.06 100 ILE A N 1
ATOM 767 C CA . ILE A 1 100 ? 5.471 13.066 -1.277 1.00 92.06 100 ILE A CA 1
ATOM 768 C C . ILE A 1 100 ? 5.596 11.922 -0.259 1.00 92.06 100 ILE A C 1
ATOM 770 O O . ILE A 1 100 ? 6.420 11.018 -0.426 1.00 92.06 100 ILE A O 1
ATOM 774 N N . HIS A 1 101 ? 4.759 11.914 0.782 1.00 93.19 101 HIS A N 1
ATOM 775 C CA . HIS A 1 101 ? 4.742 10.846 1.782 1.00 93.19 101 HIS A CA 1
ATOM 776 C C . HIS A 1 101 ? 4.403 9.486 1.176 1.00 93.19 101 HIS A C 1
ATOM 778 O O . HIS A 1 101 ? 4.988 8.481 1.582 1.00 93.19 101 HIS A O 1
ATOM 784 N N . PHE A 1 102 ? 3.514 9.440 0.183 1.00 92.81 102 PHE A N 1
ATOM 785 C CA . PHE A 1 102 ? 3.211 8.206 -0.531 1.00 92.81 102 PHE A CA 1
ATOM 786 C C . PHE A 1 102 ? 4.452 7.649 -1.239 1.00 92.81 102 PHE A C 1
ATOM 788 O O . PHE A 1 102 ? 4.769 6.470 -1.083 1.00 92.81 102 PHE A O 1
ATOM 795 N N . HIS A 1 103 ? 5.218 8.491 -1.937 1.00 92.69 103 HIS A N 1
ATOM 796 C CA . HIS A 1 103 ? 6.477 8.060 -2.546 1.00 92.69 103 HIS A CA 1
ATOM 797 C C . HIS A 1 103 ? 7.518 7.603 -1.526 1.00 92.69 103 HIS A C 1
ATOM 799 O O . HIS A 1 103 ? 8.199 6.602 -1.759 1.00 92.69 103 HIS A O 1
ATOM 805 N N . SER A 1 104 ? 7.643 8.310 -0.401 1.00 92.69 104 SER A N 1
ATOM 806 C CA . SER A 1 104 ? 8.531 7.898 0.689 1.00 92.69 104 SER A CA 1
ATOM 807 C C . SER A 1 104 ? 8.154 6.503 1.193 1.00 92.69 104 SER A C 1
ATOM 809 O O . SER A 1 104 ? 9.015 5.627 1.270 1.00 92.69 104 SER A O 1
ATOM 811 N N . TRP A 1 105 ? 6.862 6.259 1.429 1.00 92.88 105 TRP A N 1
ATOM 812 C CA . TRP A 1 105 ? 6.356 4.955 1.845 1.00 92.88 105 TRP A CA 1
ATOM 813 C C . TRP A 1 105 ? 6.650 3.860 0.811 1.00 92.88 105 TRP A C 1
ATOM 815 O O . TRP A 1 105 ? 7.225 2.832 1.171 1.00 92.88 105 TRP A O 1
ATOM 825 N N . VAL A 1 106 ? 6.341 4.085 -0.472 1.00 92.81 106 VAL A N 1
ATOM 826 C CA . VAL A 1 106 ? 6.640 3.121 -1.548 1.00 92.81 106 VAL A CA 1
ATOM 827 C C . VAL A 1 106 ? 8.136 2.818 -1.605 1.00 92.81 106 VAL A C 1
ATOM 829 O O . VAL A 1 106 ? 8.522 1.651 -1.592 1.00 92.81 106 VAL A O 1
ATOM 832 N N . THR A 1 107 ? 8.985 3.847 -1.593 1.00 94.12 107 THR A N 1
ATOM 833 C CA . THR A 1 107 ? 10.448 3.696 -1.630 1.00 94.12 107 THR A CA 1
ATOM 834 C C . THR A 1 107 ? 10.956 2.851 -0.461 1.00 94.12 107 THR A C 1
ATOM 836 O O . THR A 1 107 ? 11.764 1.944 -0.666 1.00 94.12 107 THR A O 1
ATOM 839 N N . CYS A 1 108 ? 10.437 3.070 0.753 1.00 94.31 108 CYS A N 1
ATOM 840 C CA . CYS A 1 108 ? 10.764 2.236 1.910 1.00 94.31 108 CYS A CA 1
ATOM 841 C C . CYS A 1 108 ? 10.388 0.762 1.687 1.00 94.31 108 CYS A C 1
ATOM 843 O O . CYS A 1 108 ? 11.181 -0.127 2.000 1.00 94.31 108 CYS A O 1
ATOM 845 N N . LEU A 1 109 ? 9.211 0.481 1.119 1.00 95.06 109 LEU A N 1
ATOM 846 C CA . LEU A 1 109 ? 8.784 -0.896 0.850 1.00 95.06 109 LEU A CA 1
ATOM 847 C C . LEU A 1 109 ? 9.646 -1.591 -0.210 1.00 95.06 109 LEU A C 1
ATOM 849 O O . LEU A 1 109 ? 9.924 -2.786 -0.075 1.00 95.06 109 LEU A O 1
ATOM 853 N N . LEU A 1 110 ? 10.070 -0.866 -1.247 1.00 95.69 110 LEU A N 1
ATOM 854 C CA . LEU A 1 110 ? 10.972 -1.385 -2.280 1.00 95.69 110 LEU A CA 1
ATOM 855 C C . LEU A 1 110 ? 12.362 -1.685 -1.705 1.00 95.69 110 LEU A C 1
ATOM 857 O O . LEU A 1 110 ? 12.920 -2.745 -1.988 1.00 95.69 110 LEU A O 1
ATOM 861 N N . ALA A 1 111 ? 12.880 -0.816 -0.831 1.00 96.94 111 ALA A N 1
ATOM 862 C CA . ALA A 1 111 ? 14.151 -1.034 -0.140 1.00 96.94 111 ALA A CA 1
ATOM 863 C C . ALA A 1 111 ? 14.118 -2.281 0.763 1.00 96.94 111 ALA A C 1
ATOM 865 O O . ALA A 1 111 ? 15.035 -3.104 0.720 1.00 96.94 111 ALA A O 1
ATOM 866 N N . LEU A 1 112 ? 13.032 -2.478 1.522 1.00 96.19 112 LEU A N 1
ATOM 867 C CA . LEU A 1 112 ? 12.815 -3.704 2.304 1.00 96.19 112 LEU A CA 1
ATOM 868 C C . LEU A 1 112 ? 12.765 -4.950 1.407 1.00 96.19 112 LEU A C 1
ATOM 870 O O . LEU A 1 112 ? 13.318 -5.995 1.752 1.00 96.19 112 LEU A O 1
ATOM 874 N N . GLY A 1 113 ? 12.133 -4.825 0.240 1.00 96.81 113 GLY A N 1
ATOM 875 C CA . GLY A 1 113 ? 12.125 -5.836 -0.812 1.00 96.81 113 GLY A CA 1
ATOM 876 C C . GLY A 1 113 ? 13.513 -6.252 -1.266 1.00 96.81 113 GLY A C 1
ATOM 877 O O . GLY A 1 113 ? 13.840 -7.438 -1.231 1.00 96.81 113 GLY A O 1
ATOM 878 N N . GLN A 1 114 ? 14.333 -5.269 -1.641 1.00 96.31 114 GLN A N 1
ATOM 879 C CA . GLN A 1 114 ? 15.719 -5.468 -2.066 1.00 96.31 114 GLN A CA 1
ATOM 880 C C . GLN A 1 114 ? 16.544 -6.158 -0.981 1.00 96.31 114 GLN A C 1
ATOM 882 O O . GLN A 1 114 ? 17.265 -7.119 -1.263 1.00 96.31 114 GLN A O 1
ATOM 887 N N . GLN A 1 115 ? 16.424 -5.701 0.267 1.00 96.56 115 GLN A N 1
ATOM 888 C CA . GLN A 1 115 ? 17.137 -6.294 1.394 1.00 96.56 115 GLN A CA 1
ATOM 889 C C . GLN A 1 115 ? 16.740 -7.762 1.591 1.00 96.56 115 GLN A C 1
ATOM 891 O O . GLN A 1 115 ? 17.607 -8.625 1.751 1.00 96.56 115 GLN A O 1
ATOM 896 N N . LEU A 1 116 ? 15.441 -8.069 1.564 1.00 94.75 116 LEU A N 1
ATOM 897 C CA . LEU A 1 116 ? 14.955 -9.433 1.757 1.00 94.75 116 LEU A CA 1
ATOM 898 C C . LEU A 1 116 ? 15.345 -10.358 0.599 1.00 94.75 116 LEU A C 1
ATOM 900 O O . LEU A 1 116 ? 15.787 -11.481 0.837 1.00 94.75 116 LEU A O 1
ATOM 904 N N . GLN A 1 117 ? 15.225 -9.874 -0.639 1.00 93.81 117 GLN A N 1
ATOM 905 C CA . GLN A 1 117 ? 15.645 -10.595 -1.839 1.00 93.81 117 GLN A CA 1
ATOM 906 C C . GLN A 1 117 ? 17.136 -10.939 -1.773 1.00 93.81 117 GLN A C 1
ATOM 908 O O . GLN A 1 117 ? 17.500 -12.095 -1.974 1.00 93.81 117 GLN A O 1
ATOM 913 N N . SER A 1 118 ? 17.976 -9.967 -1.406 1.00 91.38 118 SER A N 1
ATOM 914 C CA . SER A 1 118 ? 19.430 -10.143 -1.309 1.00 91.38 118 SER A CA 1
ATOM 915 C C . SER A 1 118 ? 19.814 -11.099 -0.172 1.00 91.38 118 SER A C 1
ATOM 917 O O . SER A 1 118 ? 20.567 -12.045 -0.378 1.00 91.38 118 SER A O 1
ATOM 919 N N . SER A 1 119 ? 19.256 -10.902 1.027 1.00 93.62 119 SER A N 1
ATOM 920 C CA . SER A 1 119 ? 19.559 -11.727 2.213 1.00 93.62 119 SER A CA 1
ATOM 921 C C . SER A 1 119 ? 19.067 -13.171 2.112 1.00 93.62 119 SER A C 1
ATOM 923 O O . SER A 1 119 ? 19.686 -14.068 2.677 1.00 93.62 119 SER A O 1
ATOM 925 N N . SER A 1 120 ? 17.966 -13.406 1.395 1.00 90.81 120 SER A N 1
ATOM 926 C CA . SER A 1 120 ? 17.396 -14.745 1.197 1.00 90.81 120 SER A CA 1
ATOM 927 C C . SER A 1 120 ? 17.852 -15.404 -0.107 1.00 90.81 120 SER A C 1
ATOM 929 O O . SER A 1 120 ? 17.374 -16.495 -0.424 1.00 90.81 120 SER A O 1
ATOM 931 N N . ASN A 1 121 ? 18.730 -14.740 -0.869 1.00 88.50 121 ASN A N 1
ATOM 932 C CA . ASN A 1 121 ? 19.200 -15.160 -2.189 1.00 88.50 121 ASN A CA 1
ATOM 933 C C . ASN A 1 121 ? 18.049 -15.535 -3.146 1.00 88.50 121 ASN A C 1
ATOM 935 O O . ASN A 1 121 ? 18.046 -16.592 -3.778 1.00 88.50 121 ASN A O 1
ATOM 939 N N . TRP A 1 122 ? 17.003 -14.705 -3.187 1.00 91.38 122 TRP A N 1
ATOM 940 C CA . TRP A 1 122 ? 15.880 -14.892 -4.106 1.00 91.38 122 TRP A CA 1
ATOM 941 C C . TRP A 1 122 ? 16.230 -14.371 -5.505 1.00 91.38 122 TRP A C 1
ATOM 943 O O . TRP A 1 122 ? 16.968 -13.393 -5.623 1.00 91.38 122 TRP A O 1
ATOM 953 N N . PRO A 1 123 ? 15.667 -14.968 -6.572 1.00 88.94 123 PRO A N 1
ATOM 954 C CA . PRO A 1 123 ? 15.929 -14.528 -7.937 1.00 88.94 123 PRO A CA 1
ATOM 955 C C . PRO A 1 123 ? 15.451 -13.090 -8.177 1.00 88.94 123 PRO A C 1
ATOM 957 O O . PRO A 1 123 ? 14.532 -12.601 -7.508 1.00 88.94 123 PRO A O 1
ATOM 960 N N . ARG A 1 124 ? 16.050 -12.430 -9.174 1.00 89.75 124 ARG A N 1
ATOM 961 C CA . ARG A 1 124 ? 15.585 -11.129 -9.676 1.00 89.75 124 ARG A CA 1
ATOM 962 C C . ARG A 1 124 ? 14.198 -11.246 -10.306 1.00 89.75 124 ARG A C 1
ATOM 964 O O . ARG A 1 124 ? 13.788 -12.320 -10.752 1.00 89.75 124 ARG A O 1
ATOM 971 N N . CYS A 1 125 ? 13.462 -10.142 -10.324 1.00 88.81 125 CYS A N 1
ATOM 972 C CA . CYS A 1 125 ? 12.235 -10.048 -11.097 1.00 88.81 125 CYS A CA 1
ATOM 973 C C . CYS A 1 125 ? 12.565 -9.631 -12.535 1.00 88.81 125 CYS A C 1
ATOM 975 O O . CYS A 1 125 ? 13.399 -8.764 -12.772 1.00 88.81 125 CYS A O 1
ATOM 977 N N . TYR A 1 126 ? 11.885 -10.256 -13.493 1.00 84.19 126 TYR A N 1
ATOM 978 C CA . TYR A 1 126 ? 12.060 -10.019 -14.927 1.00 84.19 126 TYR A CA 1
ATOM 979 C C . TYR A 1 126 ? 10.884 -9.233 -15.522 1.00 84.19 126 TYR A C 1
ATOM 981 O O . TYR A 1 126 ? 10.734 -9.151 -16.741 1.00 84.19 126 TYR A O 1
ATOM 989 N N . LEU A 1 127 ? 10.010 -8.684 -14.673 1.00 82.69 127 LEU A N 1
ATOM 990 C CA . LEU A 1 127 ? 8.923 -7.822 -15.119 1.00 82.69 127 LEU A CA 1
ATOM 991 C C . LEU A 1 127 ? 9.432 -6.404 -15.366 1.00 82.69 127 LEU A C 1
ATOM 993 O O . LEU A 1 127 ? 10.265 -5.924 -14.598 1.00 82.69 127 LEU A O 1
ATOM 997 N N . PRO A 1 128 ? 8.889 -5.707 -16.378 1.00 81.00 128 PRO A N 1
ATOM 998 C CA . PRO A 1 128 ? 9.177 -4.294 -16.547 1.00 81.00 128 PRO A CA 1
ATOM 999 C C . PRO A 1 128 ? 8.715 -3.499 -15.309 1.00 81.00 128 PRO A C 1
ATOM 1001 O O . PRO A 1 128 ? 7.715 -3.880 -14.684 1.00 81.00 128 PRO A O 1
ATOM 1004 N N . PRO A 1 129 ? 9.400 -2.390 -14.974 1.00 86.25 129 PRO A N 1
ATOM 1005 C CA . PRO A 1 129 ? 8.944 -1.452 -13.958 1.00 86.25 129 PRO A CA 1
ATOM 1006 C C . PRO A 1 129 ? 7.513 -1.000 -14.234 1.00 86.25 129 PRO A C 1
ATOM 1008 O O . PRO A 1 129 ? 7.186 -0.571 -15.341 1.00 86.25 129 PRO A O 1
ATOM 1011 N N . ILE A 1 130 ? 6.650 -1.110 -13.227 1.00 83.06 130 ILE A N 1
ATOM 1012 C CA . ILE A 1 130 ? 5.309 -0.540 -13.278 1.00 83.06 130 ILE A CA 1
ATOM 1013 C C . ILE A 1 130 ? 5.411 0.897 -12.789 1.00 83.06 130 ILE A C 1
ATOM 1015 O O . ILE A 1 130 ? 5.867 1.153 -11.672 1.00 83.06 130 ILE A O 1
ATOM 1019 N N . GLU A 1 131 ? 4.957 1.833 -13.618 1.00 76.38 131 GLU A N 1
ATOM 1020 C CA . GLU A 1 131 ? 4.838 3.229 -13.219 1.00 76.38 131 GLU A CA 1
ATOM 1021 C C . GLU A 1 131 ? 3.922 3.332 -11.999 1.00 76.38 131 GLU A C 1
ATOM 1023 O O . GLU A 1 131 ? 2.739 2.980 -12.032 1.00 76.38 131 GLU A O 1
ATOM 1028 N N . THR A 1 132 ? 4.491 3.787 -10.884 1.00 72.25 132 THR A N 1
ATOM 1029 C CA . THR A 1 132 ? 3.719 4.028 -9.670 1.00 72.25 132 THR A CA 1
ATOM 1030 C C . THR A 1 132 ? 2.983 5.347 -9.841 1.00 72.25 132 THR A C 1
ATOM 1032 O O . THR A 1 132 ? 3.514 6.411 -9.532 1.00 72.25 132 THR A O 1
ATOM 1035 N N . VAL A 1 133 ? 1.757 5.274 -10.354 1.00 78.19 133 VAL A N 1
ATOM 1036 C CA . VAL A 1 133 ? 0.858 6.427 -10.401 1.00 78.19 133 VAL A CA 1
ATOM 1037 C C . VAL A 1 133 ? 0.405 6.724 -8.978 1.00 78.19 133 VAL A C 1
ATOM 1039 O O . VAL A 1 133 ? -0.235 5.888 -8.337 1.00 78.19 133 VAL A O 1
ATOM 1042 N N . VAL A 1 134 ? 0.757 7.905 -8.474 1.00 84.19 134 VAL A N 1
ATOM 1043 C CA . VAL A 1 134 ? 0.293 8.370 -7.166 1.00 84.19 134 VAL A CA 1
ATOM 1044 C C . VAL A 1 134 ? -1.142 8.874 -7.320 1.00 84.19 134 VAL A C 1
ATOM 1046 O O . VAL A 1 134 ? -1.367 9.800 -8.100 1.00 84.19 134 VAL A O 1
ATOM 1049 N N . PRO A 1 135 ? -2.126 8.289 -6.614 1.00 83.56 135 PRO A N 1
ATOM 1050 C CA . PRO A 1 135 ? -3.485 8.814 -6.614 1.00 83.56 135 PRO A CA 1
ATOM 1051 C C . PRO A 1 135 ? -3.527 10.243 -6.063 1.00 83.56 135 PRO A C 1
ATOM 1053 O O . PRO A 1 135 ? -2.712 10.619 -5.220 1.00 83.56 135 PRO A O 1
ATOM 1056 N N . LEU A 1 136 ? -4.514 11.029 -6.490 1.00 83.19 136 LEU A N 1
ATOM 1057 C CA . LEU A 1 136 ? -4.786 12.310 -5.849 1.00 83.19 136 LEU A CA 1
ATOM 1058 C C . LEU A 1 136 ? -5.343 12.063 -4.441 1.00 83.19 136 LEU A C 1
ATOM 1060 O O . LEU A 1 136 ? -6.318 11.328 -4.278 1.00 83.19 136 LEU A O 1
ATOM 1064 N N . PHE A 1 137 ? -4.751 12.707 -3.437 1.00 88.81 137 PHE A N 1
ATOM 1065 C CA . PHE A 1 137 ? -5.208 12.641 -2.050 1.00 88.81 137 PHE A CA 1
ATOM 1066 C C . PHE A 1 137 ? -5.733 14.017 -1.623 1.00 88.81 137 PHE A C 1
ATOM 1068 O O . PHE A 1 137 ? -4.967 14.808 -1.075 1.00 88.81 137 PHE A O 1
ATOM 1075 N N . PRO A 1 138 ? -7.012 14.347 -1.876 1.00 86.81 138 PRO A N 1
ATOM 1076 C CA . PRO A 1 138 ? -7.555 15.665 -1.546 1.00 86.81 138 PRO A CA 1
ATOM 1077 C C . PRO A 1 138 ? -7.764 15.859 -0.037 1.00 86.81 138 PRO A C 1
ATOM 1079 O O . PRO A 1 138 ? -7.694 16.981 0.450 1.00 86.81 138 PRO A O 1
ATOM 1082 N N . THR A 1 139 ? -7.953 14.777 0.719 1.00 92.12 139 THR A N 1
ATOM 1083 C CA . THR A 1 139 ? -8.192 14.806 2.168 1.00 92.12 139 THR A CA 1
ATOM 1084 C C . THR A 1 139 ? -7.101 14.051 2.933 1.00 92.12 139 THR A C 1
ATOM 1086 O O . THR A 1 139 ? -6.412 13.209 2.345 1.00 92.12 139 THR A O 1
ATOM 1089 N N . PRO A 1 140 ? -6.929 14.323 4.240 1.00 91.88 140 PRO A N 1
ATOM 1090 C CA . PRO A 1 140 ? -6.074 13.521 5.105 1.00 91.88 140 PRO A CA 1
ATOM 1091 C C . PRO A 1 140 ? -6.493 12.047 5.134 1.00 91.88 140 PRO A C 1
ATOM 1093 O O . PRO A 1 140 ? -7.639 11.692 4.857 1.00 91.88 140 PRO A O 1
ATOM 1096 N N . PHE A 1 141 ? -5.555 11.180 5.504 1.00 90.94 141 PHE A N 1
ATOM 1097 C CA . PHE A 1 141 ? -5.827 9.776 5.776 1.00 90.94 141 PHE A CA 1
ATOM 1098 C C . PHE A 1 141 ? -6.461 9.645 7.159 1.00 90.94 141 PHE A C 1
ATOM 1100 O O . PHE A 1 141 ? -5.802 9.908 8.164 1.00 90.94 141 PHE A O 1
ATOM 1107 N N . GLU A 1 142 ? -7.720 9.224 7.208 1.00 90.25 142 GLU A N 1
ATOM 1108 C CA . GLU A 1 142 ? -8.509 9.111 8.437 1.00 90.25 142 GLU A CA 1
ATOM 1109 C C . GLU A 1 142 ? -8.716 7.649 8.843 1.00 90.25 142 GLU A C 1
ATOM 1111 O O . GLU A 1 142 ? -8.864 6.754 8.006 1.00 90.25 142 GLU A O 1
ATOM 1116 N N . CYS A 1 143 ? -8.733 7.393 10.150 1.00 87.00 143 CYS A N 1
ATOM 1117 C CA . CYS A 1 143 ? -9.045 6.076 10.687 1.00 87.00 143 CYS A CA 1
ATOM 1118 C C . CYS A 1 143 ? -10.565 5.881 10.791 1.00 87.00 143 CYS A C 1
ATOM 1120 O O . CYS A 1 143 ? -11.206 6.486 11.644 1.00 87.00 143 CYS A O 1
ATOM 1122 N N . SER A 1 144 ? -11.147 4.975 9.998 1.00 88.44 144 SER A N 1
ATOM 1123 C CA . SER A 1 144 ? -12.596 4.678 10.042 1.00 88.44 144 SER A CA 1
ATOM 1124 C C . SER A 1 144 ? -13.000 3.718 11.173 1.00 88.44 144 SER A C 1
ATOM 1126 O O . SER A 1 144 ? -14.010 3.012 11.089 1.00 88.44 144 SER A O 1
ATOM 1128 N N . TRP A 1 145 ? -12.197 3.633 12.234 1.00 86.00 145 TRP A N 1
ATOM 1129 C CA . TRP A 1 145 ? -12.550 2.879 13.431 1.00 86.00 145 TRP A CA 1
ATOM 1130 C C . TRP A 1 145 ? -13.550 3.672 14.272 1.00 86.00 145 TRP A C 1
ATOM 1132 O O . TRP A 1 145 ? -13.341 4.852 14.549 1.00 86.00 145 TRP A O 1
ATOM 1142 N N . GLN A 1 146 ? -14.622 3.026 14.732 1.00 82.31 146 GLN A N 1
ATOM 1143 C CA . GLN A 1 146 ? -15.675 3.694 15.491 1.00 82.31 146 GLN A CA 1
ATOM 1144 C C . GLN A 1 146 ? -15.117 4.393 16.743 1.00 82.31 146 GLN A C 1
ATOM 1146 O O . GLN A 1 146 ? -14.563 3.750 17.636 1.00 82.31 146 GLN A O 1
ATOM 1151 N N . GLY A 1 147 ? -15.293 5.717 16.810 1.00 78.56 147 GLY A N 1
ATOM 1152 C CA . GLY A 1 147 ? -14.820 6.558 17.916 1.00 78.56 147 GLY A CA 1
ATOM 1153 C C . GLY A 1 147 ? -13.343 6.963 17.838 1.00 78.56 147 GLY A C 1
ATOM 1154 O O . GLY A 1 147 ? -12.857 7.625 18.752 1.00 78.56 147 GLY A O 1
ATOM 1155 N N . CYS A 1 148 ? -12.624 6.593 16.776 1.00 81.88 148 CYS A N 1
ATOM 1156 C CA . CYS A 1 148 ? -11.280 7.093 16.523 1.00 81.88 148 CYS A CA 1
ATOM 1157 C C . CYS A 1 148 ? -11.341 8.453 15.815 1.00 81.88 148 CYS A C 1
ATOM 1159 O O . CYS A 1 148 ? -12.114 8.633 14.882 1.00 81.88 148 CYS A O 1
ATOM 1161 N N . ILE A 1 149 ? -10.510 9.398 16.254 1.00 82.44 149 ILE A N 1
ATOM 1162 C CA . ILE A 1 149 ? -10.376 10.736 15.648 1.00 82.44 149 ILE A CA 1
ATOM 1163 C C . ILE A 1 149 ? -9.002 10.939 14.994 1.00 82.44 149 ILE A C 1
ATOM 1165 O O . ILE A 1 149 ? -8.590 12.067 14.732 1.00 82.44 149 ILE A O 1
ATOM 1169 N N . PHE A 1 150 ? -8.247 9.854 14.805 1.00 85.50 150 PHE A N 1
ATOM 1170 C CA . PHE A 1 150 ? -6.900 9.923 14.258 1.00 85.50 150 PHE A CA 1
ATOM 1171 C C . PHE A 1 150 ? -6.934 10.201 12.757 1.00 85.50 150 PHE A C 1
ATOM 1173 O O . PHE A 1 150 ? -7.626 9.514 12.001 1.00 85.50 150 PHE A O 1
ATOM 1180 N N . TRP A 1 151 ? -6.111 11.155 12.338 1.00 89.69 151 TRP A N 1
ATOM 1181 C CA . TRP A 1 151 ? -5.860 11.468 10.942 1.00 89.69 151 TRP A CA 1
ATOM 1182 C C . TRP A 1 151 ? -4.389 11.840 10.735 1.00 89.69 151 TRP A C 1
ATOM 1184 O O . TRP A 1 151 ? -3.693 12.235 11.672 1.00 89.69 151 TRP A O 1
ATOM 1194 N N . THR A 1 152 ? -3.891 11.684 9.510 1.00 90.56 152 THR A N 1
ATOM 1195 C CA . THR A 1 152 ? -2.506 12.021 9.144 1.00 90.56 152 THR A CA 1
ATOM 1196 C C . THR A 1 152 ? -2.375 12.290 7.644 1.00 90.56 152 THR A C 1
ATOM 1198 O O . THR A 1 152 ? -3.167 11.798 6.846 1.00 90.56 152 THR A O 1
ATOM 1201 N N . ASN A 1 153 ? -1.343 13.029 7.233 1.00 91.81 153 ASN A N 1
ATOM 1202 C CA . ASN A 1 153 ? -0.951 13.164 5.824 1.00 91.81 153 ASN A CA 1
ATOM 1203 C C . ASN A 1 153 ? 0.073 12.109 5.382 1.00 91.81 153 ASN A C 1
ATOM 1205 O O . ASN A 1 153 ? 0.483 12.070 4.225 1.00 91.81 153 ASN A O 1
ATOM 1209 N N . ASN A 1 154 ? 0.471 11.213 6.282 1.00 89.75 154 ASN A N 1
ATOM 1210 C CA . ASN A 1 154 ? 1.414 10.150 5.993 1.00 89.75 154 ASN A CA 1
ATOM 1211 C C . ASN A 1 154 ? 0.721 8.786 6.068 1.00 89.75 154 ASN A C 1
ATOM 1213 O O . ASN A 1 154 ? 0.383 8.295 7.144 1.00 89.75 154 ASN A O 1
ATOM 1217 N N . VAL A 1 155 ? 0.570 8.132 4.916 1.00 88.62 155 VAL A N 1
ATOM 1218 C CA . VAL A 1 155 ? -0.071 6.812 4.824 1.00 88.62 155 VAL A CA 1
ATOM 1219 C C . VAL A 1 155 ? 0.629 5.753 5.691 1.00 88.62 155 VAL A C 1
ATOM 1221 O O . VAL A 1 155 ? -0.030 4.907 6.292 1.00 88.62 155 VAL A O 1
ATOM 1224 N N . ALA A 1 156 ? 1.956 5.837 5.847 1.00 86.38 156 ALA A N 1
ATOM 1225 C CA . ALA A 1 156 ? 2.706 4.933 6.712 1.00 86.38 156 ALA A CA 1
ATOM 1226 C C . ALA A 1 156 ? 2.315 5.111 8.185 1.00 86.38 156 ALA A C 1
ATOM 1228 O O . ALA A 1 156 ? 2.207 4.123 8.908 1.00 86.38 156 ALA A O 1
ATOM 1229 N N . GLN A 1 157 ? 2.048 6.347 8.619 1.00 86.44 157 GLN A N 1
ATOM 1230 C CA . GLN A 1 157 ? 1.561 6.626 9.971 1.00 86.44 157 GLN A CA 1
ATOM 1231 C C . GLN A 1 157 ? 0.129 6.131 10.174 1.00 86.44 157 GLN A C 1
ATOM 1233 O O . GLN A 1 157 ? -0.182 5.660 11.263 1.00 86.44 157 GLN A O 1
ATOM 1238 N N . LEU A 1 158 ? -0.731 6.167 9.146 1.00 86.06 158 LEU A N 1
ATOM 1239 C CA . LEU A 1 158 ? -2.062 5.559 9.234 1.00 86.06 158 LEU A CA 1
ATOM 1240 C C . LEU A 1 158 ? -1.950 4.043 9.449 1.00 86.06 158 LEU A C 1
ATOM 1242 O O . LEU A 1 158 ? -2.622 3.502 10.324 1.00 86.06 158 LEU A O 1
ATOM 1246 N N . TYR A 1 159 ? -1.069 3.352 8.718 1.00 82.38 159 TYR A N 1
ATOM 1247 C CA . TYR A 1 159 ? -0.837 1.917 8.927 1.00 82.38 159 TYR A CA 1
ATOM 1248 C C . TYR A 1 159 ? -0.207 1.624 10.290 1.00 82.38 159 TYR A C 1
ATOM 1250 O O . TYR A 1 159 ? -0.669 0.741 11.010 1.00 82.38 159 TYR A O 1
ATOM 1258 N N . GLN A 1 160 ? 0.777 2.423 10.703 1.00 77.38 160 GLN A N 1
ATOM 1259 C CA . GLN A 1 160 ? 1.363 2.359 12.041 1.00 77.38 160 GLN A CA 1
ATOM 1260 C C . GLN A 1 160 ? 0.401 2.764 13.153 1.00 77.38 160 GLN A C 1
ATOM 1262 O O . GLN A 1 160 ? 0.718 2.479 14.296 1.00 77.38 160 GLN A O 1
ATOM 1267 N N . HIS A 1 161 ? -0.723 3.419 12.864 1.00 79.25 161 HIS A N 1
ATOM 1268 C CA . HIS A 1 161 ? -1.800 3.709 13.812 1.00 79.25 161 HIS A CA 1
ATOM 1269 C C . HIS A 1 161 ? -2.835 2.575 13.843 1.00 79.25 161 HIS A C 1
ATOM 1271 O O . HIS A 1 161 ? -3.259 2.131 14.910 1.00 79.25 161 HIS A O 1
ATOM 1277 N N . ALA A 1 162 ? -3.200 2.044 12.676 1.00 75.19 162 ALA A N 1
ATOM 1278 C CA . ALA A 1 162 ? -4.096 0.901 12.568 1.00 75.19 162 ALA A CA 1
ATOM 1279 C C . ALA A 1 162 ? -3.454 -0.390 13.108 1.00 75.19 162 ALA A C 1
ATOM 1281 O O . ALA A 1 162 ? -4.150 -1.261 13.624 1.00 75.19 162 ALA A O 1
ATOM 1282 N N . SER A 1 163 ? -2.125 -0.497 13.060 1.00 67.50 163 SER A N 1
ATOM 1283 C CA . SER A 1 163 ? -1.374 -1.596 13.664 1.00 67.50 163 SER A CA 1
ATOM 1284 C C . SER A 1 163 ? -1.536 -1.657 15.202 1.00 67.50 163 SER A C 1
ATOM 1286 O O . SER A 1 163 ? -1.907 -2.693 15.732 1.00 67.50 163 SER A O 1
ATOM 1288 N N . PRO A 1 164 ? -1.373 -0.585 15.989 1.00 53.97 164 PRO A N 1
ATOM 1289 C CA . PRO A 1 164 ? -1.646 -0.576 17.421 1.00 53.97 164 PRO A CA 1
ATOM 1290 C C . PRO A 1 164 ? -3.133 -0.593 17.791 1.00 53.97 164 PRO A C 1
ATOM 1292 O O . PRO A 1 164 ? -3.415 -0.846 18.955 1.00 53.97 164 PRO A O 1
ATOM 1295 N N . ILE A 1 165 ? -4.103 -0.481 16.871 1.00 57.66 165 ILE A N 1
ATOM 1296 C CA . ILE A 1 165 ? -5.478 -0.957 17.158 1.00 57.66 165 ILE A CA 1
ATOM 1297 C C . ILE A 1 165 ? -5.455 -2.464 17.502 1.00 57.66 165 ILE A C 1
ATOM 1299 O O . ILE A 1 165 ? -6.222 -2.912 18.355 1.00 57.66 165 ILE A O 1
ATOM 1303 N N . TYR A 1 166 ? -4.499 -3.236 16.956 1.00 52.28 166 TYR A N 1
ATOM 1304 C CA . TYR A 1 166 ? -4.211 -4.611 17.395 1.00 52.28 166 TYR A CA 1
ATOM 1305 C C . TYR A 1 166 ? -3.740 -4.705 18.860 1.00 52.28 166 TYR A C 1
ATOM 1307 O O . TYR A 1 166 ? -3.899 -5.763 19.465 1.00 52.28 166 TYR A O 1
ATOM 1315 N N . LEU A 1 167 ? -3.185 -3.626 19.431 1.00 48.84 167 LEU A N 1
ATOM 1316 C CA . LEU A 1 167 ? -2.673 -3.539 20.807 1.00 48.84 167 LEU A CA 1
ATOM 1317 C C . LEU A 1 167 ? -3.652 -2.839 21.769 1.00 48.84 167 LEU A C 1
ATOM 1319 O O . LEU A 1 167 ? -3.753 -3.238 22.918 1.00 48.84 167 LEU A O 1
ATOM 1323 N N . VAL A 1 168 ? -4.453 -1.868 21.325 1.00 51.41 168 VAL A N 1
ATOM 1324 C CA . VAL A 1 168 ? -5.515 -1.252 22.152 1.00 51.41 168 VAL A CA 1
ATOM 1325 C C . VAL A 1 168 ? -6.624 -2.263 22.465 1.00 51.41 168 VAL A C 1
ATOM 1327 O O . VAL A 1 168 ? -7.200 -2.242 23.550 1.00 51.41 168 VAL A O 1
ATOM 1330 N N . LEU A 1 169 ? -6.872 -3.224 21.567 1.00 52.84 169 LEU A N 1
ATOM 1331 C CA . LEU A 1 169 ? -7.679 -4.407 21.885 1.00 52.84 169 LEU A CA 1
ATOM 1332 C C . LEU A 1 169 ? -7.062 -5.246 23.017 1.00 52.84 169 LEU A C 1
ATOM 1334 O O . LEU A 1 169 ? -7.813 -5.843 23.777 1.00 52.84 169 LEU A O 1
ATOM 1338 N N . PHE A 1 170 ? -5.732 -5.273 23.163 1.00 45.84 170 PHE A N 1
ATOM 1339 C CA . PHE A 1 170 ? -5.058 -5.937 24.281 1.00 45.84 170 PHE A CA 1
ATOM 1340 C C . PHE A 1 170 ? -5.348 -5.205 25.602 1.00 45.84 170 PHE A C 1
ATOM 1342 O O . PHE A 1 170 ? -5.776 -5.858 26.546 1.00 45.84 170 PHE A O 1
ATOM 1349 N N . ASP A 1 171 ? -5.263 -3.870 25.656 1.00 45.44 171 ASP A N 1
ATOM 1350 C CA . ASP A 1 171 ? -5.539 -3.081 26.876 1.00 45.44 171 ASP A CA 1
ATOM 1351 C C . ASP A 1 171 ? -7.019 -3.030 27.289 1.00 45.44 171 ASP A C 1
ATOM 1353 O O . ASP A 1 171 ? -7.333 -3.133 28.479 1.00 45.44 171 ASP A O 1
ATOM 1357 N N . LEU A 1 172 ? -7.944 -2.949 26.327 1.00 50.41 172 LEU A N 1
ATOM 1358 C CA . LEU A 1 172 ? -9.380 -3.083 26.600 1.00 50.41 172 LEU A CA 1
ATOM 1359 C C . LEU A 1 172 ? -9.722 -4.499 27.076 1.00 50.41 172 LEU A C 1
ATOM 1361 O O . LEU A 1 172 ? -10.552 -4.658 27.972 1.00 50.41 172 LEU A O 1
ATOM 1365 N N . THR A 1 173 ? -9.029 -5.526 26.563 1.00 49.19 173 THR A N 1
ATOM 1366 C CA . THR A 1 173 ? -9.122 -6.851 27.174 1.00 49.19 173 THR A CA 1
ATOM 1367 C C . THR A 1 173 ? -8.485 -6.873 28.553 1.00 49.19 173 THR A C 1
ATOM 1369 O O . THR A 1 173 ? -9.094 -7.465 29.412 1.00 49.19 173 THR A O 1
ATOM 1372 N N . SER A 1 174 ? -7.375 -6.194 28.856 1.00 46.75 174 SER A N 1
ATOM 1373 C CA . SER A 1 174 ? -6.749 -6.208 30.194 1.00 46.75 174 SER A CA 1
ATOM 1374 C C . SER A 1 174 ? -7.676 -5.733 31.321 1.00 46.75 174 SER A C 1
ATOM 1376 O O . SER A 1 174 ? -7.671 -6.333 32.395 1.00 46.75 174 SER A O 1
ATOM 1378 N N . GLN A 1 175 ? -8.475 -4.682 31.087 1.00 50.19 175 GLN A N 1
ATOM 1379 C CA . GLN A 1 175 ? -9.436 -4.166 32.074 1.00 50.19 175 GLN A CA 1
ATOM 1380 C C . GLN A 1 175 ? -10.715 -5.017 32.184 1.00 50.19 175 GLN A C 1
ATOM 1382 O O . GLN A 1 175 ? -11.279 -5.113 33.269 1.00 50.19 175 GLN A O 1
ATOM 1387 N N . GLU A 1 176 ? -11.159 -5.684 31.113 1.00 47.28 176 GLU A N 1
ATOM 1388 C CA . GLU A 1 176 ? -12.302 -6.618 31.165 1.00 47.28 176 GLU A CA 1
ATOM 1389 C C . GLU A 1 176 ? -11.905 -8.065 31.546 1.00 47.28 176 GLU A C 1
ATOM 1391 O O . GLU A 1 176 ? -12.728 -8.837 32.047 1.00 47.28 176 GLU A O 1
ATOM 1396 N N . TYR A 1 177 ? -10.640 -8.440 31.338 1.00 42.66 177 TYR A N 1
ATOM 1397 C CA . TYR A 1 177 ? -10.040 -9.763 31.571 1.00 42.66 177 TYR A CA 1
ATOM 1398 C C . TYR A 1 177 ? -9.770 -10.018 33.052 1.00 42.66 177 TYR A C 1
ATOM 1400 O O . TYR A 1 177 ? -9.842 -11.165 33.497 1.00 42.66 177 TYR A O 1
ATOM 1408 N N . THR A 1 178 ? -9.519 -8.972 33.842 1.00 44.16 178 THR A N 1
ATOM 1409 C CA . THR A 1 178 ? -9.370 -9.090 35.298 1.00 44.16 178 THR A CA 1
ATOM 1410 C C . THR A 1 178 ? -10.694 -9.364 36.019 1.00 44.16 178 THR A C 1
ATOM 1412 O O . THR A 1 178 ? -10.660 -9.931 37.109 1.00 44.16 178 THR A O 1
ATOM 1415 N N . GLU A 1 179 ? -11.859 -9.073 35.421 1.00 45.69 179 GLU A N 1
ATOM 1416 C CA . GLU A 1 179 ? -13.151 -9.196 36.120 1.00 45.69 179 GLU A CA 1
ATOM 1417 C C . GLU A 1 179 ? -13.968 -10.470 35.840 1.00 45.69 179 GLU A C 1
ATOM 1419 O O . GLU A 1 179 ? -14.878 -10.771 36.614 1.00 45.69 179 GLU A O 1
ATOM 1424 N N . ARG A 1 180 ? -13.713 -11.268 34.789 1.00 49.69 180 ARG A N 1
ATOM 1425 C CA . ARG A 1 180 ? -14.650 -12.360 34.425 1.00 49.69 180 ARG A CA 1
ATOM 1426 C C . ARG A 1 180 ? -13.987 -13.672 34.011 1.00 49.69 180 ARG A C 1
ATOM 1428 O O . ARG A 1 180 ? -13.911 -14.027 32.841 1.00 49.69 180 ARG A O 1
ATOM 1435 N N . ARG A 1 181 ? -13.651 -14.485 35.017 1.00 43.66 181 ARG A N 1
ATOM 1436 C CA . ARG A 1 181 ? -13.283 -15.912 34.885 1.00 43.66 181 ARG A CA 1
ATOM 1437 C C . ARG A 1 181 ? -14.445 -16.858 34.521 1.00 43.66 181 ARG A C 1
ATOM 1439 O O . ARG A 1 181 ? -14.251 -18.069 34.540 1.00 43.66 181 ARG A O 1
ATOM 1446 N N . GLN A 1 182 ? -15.644 -16.364 34.203 1.00 50.44 182 GLN A N 1
ATOM 1447 C CA . GLN A 1 182 ? -16.813 -17.215 33.937 1.00 50.44 182 GLN A CA 1
ATOM 1448 C C . GLN A 1 182 ? -17.722 -16.622 32.846 1.00 50.44 182 GLN A C 1
ATOM 1450 O O . GLN A 1 182 ? -18.716 -15.968 33.146 1.00 50.44 182 GLN A O 1
ATOM 1455 N N . SER A 1 183 ? -17.404 -16.841 31.564 1.00 44.81 183 SER A N 1
ATOM 1456 C CA . SER A 1 183 ? -18.408 -16.788 30.486 1.00 44.81 183 SER A CA 1
ATOM 1457 C C . SER A 1 183 ? -17.928 -17.526 29.222 1.00 44.81 183 SER A C 1
ATOM 1459 O O . SER A 1 183 ? -16.756 -17.386 28.860 1.00 44.81 183 SER A O 1
ATOM 1461 N N . PRO A 1 184 ? -18.782 -18.301 28.524 1.00 50.78 184 PRO A N 1
ATOM 1462 C CA . PRO A 1 184 ? -18.409 -18.975 27.287 1.00 50.78 184 PRO A CA 1
ATOM 1463 C C . PRO A 1 184 ? -18.413 -17.989 26.104 1.00 50.78 184 PRO A C 1
ATOM 1465 O O . PRO A 1 184 ? -19.429 -17.369 25.811 1.00 50.78 184 PRO A O 1
ATOM 1468 N N . LEU A 1 185 ? -17.289 -17.906 25.381 1.00 55.56 185 LEU A N 1
ATOM 1469 C CA . LEU A 1 185 ? -17.138 -17.272 24.059 1.00 55.56 185 LEU A CA 1
ATOM 1470 C C . LEU A 1 185 ? -17.499 -15.767 23.975 1.00 55.56 185 LEU A C 1
ATOM 1472 O O . LEU A 1 185 ? -18.497 -15.371 23.369 1.00 55.56 185 LEU A O 1
ATOM 1476 N N . HIS A 1 186 ? -16.623 -14.888 24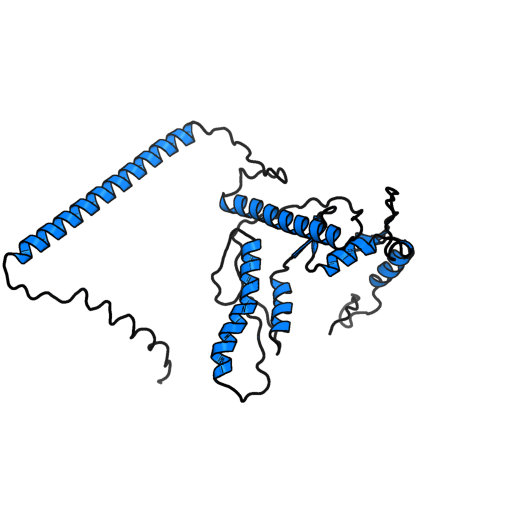.469 1.00 60.62 186 HIS A N 1
ATOM 1477 C CA . HIS A 1 186 ? -16.705 -13.469 24.103 1.00 60.62 186 HIS A CA 1
ATOM 1478 C C . HIS A 1 186 ? -16.426 -13.314 22.594 1.00 60.62 186 HIS A C 1
ATOM 1480 O O . HIS A 1 186 ? -15.322 -13.582 22.116 1.00 60.62 186 HIS A O 1
ATOM 1486 N N . LYS A 1 187 ? -17.449 -12.939 21.816 1.00 73.12 187 LYS A N 1
ATOM 1487 C CA . LYS A 1 187 ? -17.314 -12.657 20.379 1.00 73.12 187 LYS A CA 1
ATOM 1488 C C . LYS A 1 187 ? -16.751 -11.248 20.203 1.00 73.12 187 LYS A C 1
ATOM 1490 O O . LYS A 1 187 ? -17.483 -10.270 20.331 1.00 73.12 187 LYS A O 1
ATOM 1495 N N . LEU A 1 188 ? -15.472 -11.159 19.858 1.00 77.62 188 LEU A N 1
ATOM 1496 C CA . LEU A 1 188 ? -14.826 -9.933 19.399 1.00 77.62 188 LEU A CA 1
ATOM 1497 C C . LEU A 1 188 ? -15.507 -9.461 18.109 1.00 77.62 188 LEU A C 1
ATOM 1499 O O . LEU A 1 188 ? -15.806 -10.276 17.235 1.00 77.62 188 LEU A O 1
ATOM 1503 N N . LYS A 1 189 ? -15.756 -8.157 17.984 1.00 84.12 189 LYS A N 1
ATOM 1504 C CA . LYS A 1 189 ? -16.392 -7.535 16.815 1.00 84.12 189 LYS A CA 1
ATOM 1505 C C . LYS A 1 189 ? -15.431 -6.521 16.196 1.00 84.12 189 LYS A C 1
ATOM 1507 O O . LYS A 1 189 ? -14.807 -5.750 16.919 1.00 84.12 189 LYS A O 1
ATOM 1512 N N . CYS A 1 190 ? -15.342 -6.500 14.870 1.00 85.75 190 CYS A N 1
ATOM 1513 C CA . CYS A 1 190 ? -14.700 -5.402 14.160 1.00 85.75 190 CYS A CA 1
ATOM 1514 C C . CYS A 1 190 ? -15.547 -4.128 14.292 1.00 85.75 190 CYS A C 1
ATOM 1516 O O . CYS A 1 190 ? -16.759 -4.165 14.079 1.00 85.75 190 CYS A O 1
ATOM 1518 N N . GLN A 1 191 ? -14.907 -3.017 14.656 1.00 84.88 191 GLN A N 1
ATOM 1519 C CA . GLN A 1 191 ? -15.556 -1.709 14.795 1.00 84.88 191 GLN A CA 1
ATOM 1520 C C . GLN A 1 191 ? -15.199 -0.761 13.647 1.00 84.88 191 GLN A C 1
ATOM 1522 O O . GLN A 1 191 ? -15.396 0.444 13.758 1.00 84.88 191 GLN A O 1
ATOM 1527 N N . TRP A 1 192 ? -14.662 -1.293 12.549 1.00 87.06 192 TRP A N 1
ATOM 1528 C CA . TRP A 1 192 ? -14.525 -0.521 11.323 1.00 87.06 192 TRP A CA 1
ATOM 1529 C C . TRP A 1 192 ? -15.909 -0.173 10.783 1.00 87.06 192 TRP A C 1
ATOM 1531 O O . TRP A 1 192 ? -16.838 -0.987 10.877 1.00 87.06 192 TRP A O 1
ATOM 1541 N N . GLU A 1 193 ? -16.050 1.024 10.227 1.00 86.25 193 GLU A N 1
ATOM 1542 C CA . GLU A 1 193 ? -17.313 1.484 9.665 1.00 86.25 193 GLU A CA 1
ATOM 1543 C C . GLU A 1 193 ? -17.874 0.471 8.652 1.00 86.25 193 GLU A C 1
ATOM 1545 O O . GLU A 1 193 ? -17.147 -0.089 7.830 1.00 86.25 193 GLU A O 1
ATOM 1550 N N . ASN A 1 194 ? -19.175 0.185 8.754 1.00 87.56 194 ASN A N 1
ATOM 1551 C CA . ASN A 1 194 ? -19.884 -0.797 7.923 1.00 87.56 194 ASN A CA 1
ATOM 1552 C C . ASN A 1 194 ? -19.336 -2.240 7.980 1.00 87.56 194 ASN A C 1
ATOM 1554 O O . ASN A 1 194 ? -19.701 -3.075 7.151 1.00 87.56 194 ASN A O 1
ATOM 1558 N N . CYS A 1 195 ? -18.520 -2.585 8.983 1.00 87.88 195 CYS A N 1
ATOM 1559 C CA . CYS A 1 195 ? -18.040 -3.947 9.177 1.00 87.88 195 CYS A CA 1
ATOM 1560 C C . CYS A 1 195 ? -18.881 -4.734 10.195 1.00 87.88 195 CYS A C 1
ATOM 1562 O O . CYS A 1 195 ? -19.115 -4.313 11.330 1.00 87.88 195 CYS A O 1
ATOM 1564 N N . THR A 1 196 ? -19.305 -5.937 9.807 1.00 90.56 196 THR A N 1
ATOM 1565 C CA . THR A 1 196 ? -20.101 -6.847 10.651 1.00 90.56 196 THR A CA 1
ATOM 1566 C C . THR A 1 196 ? -19.305 -8.046 11.169 1.00 90.56 196 THR A C 1
ATOM 1568 O O . THR A 1 196 ? -19.866 -8.903 11.858 1.00 90.56 196 THR A O 1
ATOM 1571 N N . TYR A 1 197 ? -18.002 -8.113 10.871 1.00 86.69 197 TYR A N 1
ATOM 1572 C CA . TYR A 1 197 ? -17.157 -9.260 11.189 1.00 86.69 197 TYR A CA 1
ATOM 1573 C C . TYR A 1 197 ? -17.026 -9.496 12.694 1.00 86.69 197 TYR A C 1
ATOM 1575 O O . TYR A 1 197 ? -16.863 -8.564 13.491 1.00 86.69 197 TYR A O 1
ATOM 1583 N N . ARG A 1 198 ? -17.075 -10.774 13.078 1.00 86.94 198 ARG A N 1
ATOM 1584 C CA . ARG A 1 198 ? -16.962 -11.234 14.462 1.00 86.94 198 ARG A CA 1
ATOM 1585 C C . ARG A 1 198 ? -16.090 -12.476 14.539 1.00 86.94 198 ARG A C 1
ATOM 1587 O O . ARG A 1 198 ? -16.190 -13.355 13.691 1.00 86.94 198 ARG A O 1
ATOM 1594 N N . CYS A 1 199 ? -15.292 -12.591 15.591 1.00 82.12 199 CYS A N 1
ATOM 1595 C CA . CYS A 1 199 ? -14.467 -13.766 15.847 1.00 82.12 199 CYS A CA 1
ATOM 1596 C C . CYS A 1 199 ? -14.250 -13.980 17.347 1.00 82.12 199 CYS A C 1
ATOM 1598 O O . CYS A 1 199 ? -14.576 -13.132 18.167 1.00 82.12 199 CYS A O 1
ATOM 1600 N N . THR A 1 200 ? -13.688 -15.121 17.725 1.00 80.50 200 THR A N 1
ATOM 1601 C CA . THR A 1 200 ? -13.441 -15.477 19.135 1.00 80.50 200 THR A CA 1
ATOM 1602 C C . THR A 1 200 ? -11.995 -15.255 19.569 1.00 80.50 200 THR A C 1
ATOM 1604 O O . THR A 1 200 ? -11.706 -15.243 20.759 1.00 80.50 200 THR A O 1
ATOM 1607 N N . ARG A 1 201 ? -11.072 -15.090 18.613 1.00 75.38 201 ARG A N 1
ATOM 1608 C CA . ARG A 1 201 ? -9.632 -14.940 18.855 1.00 75.38 201 ARG A CA 1
ATOM 1609 C C . ARG A 1 201 ? -9.150 -13.586 18.361 1.00 75.38 201 ARG A C 1
ATOM 1611 O O . ARG A 1 201 ? -9.452 -13.213 17.229 1.00 75.38 201 ARG A O 1
ATOM 1618 N N . ILE A 1 202 ? -8.337 -12.906 19.168 1.00 73.88 202 ILE A N 1
ATOM 1619 C CA . ILE A 1 202 ? -7.737 -11.608 18.815 1.00 73.88 202 ILE A CA 1
ATOM 1620 C C . ILE A 1 202 ? -6.918 -11.731 17.530 1.00 73.88 202 ILE A C 1
ATOM 1622 O O . ILE A 1 202 ? -7.079 -10.917 16.634 1.00 73.88 202 ILE A O 1
ATOM 1626 N N . THR A 1 203 ? -6.151 -12.813 17.368 1.00 74.94 203 THR A N 1
ATOM 1627 C CA . THR A 1 203 ? -5.370 -13.091 16.148 1.00 74.94 203 THR A CA 1
ATOM 1628 C C . THR A 1 203 ? -6.208 -13.059 14.868 1.00 74.94 203 THR A C 1
ATOM 1630 O O . THR A 1 203 ? -5.728 -12.624 13.823 1.00 74.94 203 THR A O 1
ATOM 1633 N N . ASN A 1 204 ? -7.470 -13.493 14.939 1.00 78.81 204 ASN A N 1
ATOM 1634 C CA . ASN A 1 204 ? -8.366 -13.529 13.785 1.00 78.81 204 ASN A CA 1
ATOM 1635 C C . ASN A 1 204 ? -8.934 -12.142 13.485 1.00 78.81 204 ASN A C 1
ATOM 1637 O O . ASN A 1 204 ? -9.099 -11.799 12.316 1.00 78.81 204 ASN A O 1
ATOM 1641 N N . LEU A 1 205 ? -9.209 -11.339 14.519 1.00 77.62 205 LEU A N 1
ATOM 1642 C CA . LEU A 1 205 ? -9.564 -9.934 14.339 1.00 77.62 205 LEU A CA 1
ATOM 1643 C C . LEU A 1 205 ? -8.374 -9.171 13.757 1.00 77.62 205 LEU A C 1
ATOM 1645 O O . LEU A 1 205 ? -8.547 -8.406 12.817 1.00 77.62 205 LEU A O 1
ATOM 1649 N N . THR A 1 206 ? -7.164 -9.464 14.236 1.00 74.69 206 THR A N 1
ATOM 1650 C CA . THR A 1 206 ? -5.923 -8.872 13.742 1.00 74.69 206 THR A CA 1
ATOM 1651 C C . THR A 1 206 ? -5.717 -9.137 12.255 1.00 74.69 206 THR A C 1
ATOM 1653 O O . THR A 1 206 ? -5.454 -8.231 11.474 1.00 74.69 206 THR A O 1
ATOM 1656 N N . TYR A 1 207 ? -5.876 -10.387 11.826 1.00 77.12 207 TYR A N 1
ATOM 1657 C CA . TYR A 1 207 ? -5.793 -10.709 10.406 1.00 77.12 207 TYR A CA 1
ATOM 1658 C C . TYR A 1 207 ? -6.898 -10.018 9.596 1.00 77.12 207 TYR A C 1
ATOM 1660 O O . TYR A 1 207 ? -6.640 -9.508 8.508 1.00 77.12 207 TYR A O 1
ATOM 1668 N N . HIS A 1 208 ? -8.111 -9.960 10.148 1.00 83.31 208 HIS A N 1
ATOM 1669 C CA . HIS A 1 208 ? -9.243 -9.318 9.502 1.00 83.31 208 HIS A CA 1
ATOM 1670 C C . HIS A 1 208 ? -9.018 -7.820 9.252 1.00 83.31 208 HIS A C 1
ATOM 1672 O O . HIS A 1 208 ? -9.328 -7.374 8.156 1.00 83.31 208 HIS A O 1
ATOM 1678 N N . LEU A 1 209 ? -8.433 -7.036 10.172 1.00 78.44 209 LEU A N 1
ATOM 1679 C CA . LEU A 1 209 ? -8.276 -5.586 9.927 1.00 78.44 209 LEU A CA 1
ATOM 1680 C C . LEU A 1 209 ? -7.375 -5.259 8.728 1.00 78.44 209 LEU A C 1
ATOM 1682 O O . LEU A 1 209 ? -7.523 -4.191 8.138 1.00 78.44 209 LEU A O 1
ATOM 1686 N N . ARG A 1 210 ? -6.522 -6.195 8.291 1.00 77.62 210 ARG A N 1
ATOM 1687 C CA . ARG A 1 210 ? -5.724 -6.038 7.064 1.00 77.62 210 ARG A CA 1
ATOM 1688 C C . ARG A 1 210 ? -6.579 -5.856 5.811 1.00 77.62 210 ARG A C 1
ATOM 1690 O O . ARG A 1 210 ? -6.089 -5.306 4.829 1.00 77.62 210 ARG A O 1
ATOM 1697 N N . ILE A 1 211 ? -7.839 -6.304 5.819 1.00 81.12 211 ILE A N 1
ATOM 1698 C CA . ILE A 1 211 ? -8.752 -6.082 4.688 1.00 81.12 211 ILE A CA 1
ATOM 1699 C C . ILE A 1 211 ? -9.204 -4.625 4.596 1.00 81.12 211 ILE A C 1
ATOM 1701 O O . ILE A 1 211 ? -9.500 -4.155 3.502 1.00 81.12 211 ILE A O 1
ATOM 1705 N N . HIS A 1 212 ? -9.262 -3.924 5.729 1.00 82.88 212 HIS A N 1
ATOM 1706 C CA . HIS A 1 212 ? -9.660 -2.520 5.773 1.00 82.88 212 HIS A CA 1
ATOM 1707 C C . HIS A 1 212 ? -8.479 -1.622 5.449 1.00 82.88 212 HIS A C 1
ATOM 1709 O O . HIS A 1 212 ? -8.604 -0.692 4.663 1.00 82.88 212 HIS A O 1
ATOM 1715 N N . THR A 1 213 ? -7.310 -1.945 6.002 1.00 77.31 213 THR A N 1
ATOM 1716 C CA . THR A 1 213 ? -6.098 -1.160 5.762 1.00 77.31 213 THR A CA 1
ATOM 1717 C C . THR A 1 213 ? -5.487 -1.427 4.390 1.00 77.31 213 THR A C 1
ATOM 1719 O O . THR A 1 213 ? -4.744 -0.590 3.894 1.00 77.31 213 THR A O 1
ATOM 1722 N N . GLN A 1 214 ? -5.753 -2.590 3.775 1.00 79.06 214 GLN A N 1
ATOM 1723 C CA . GLN A 1 214 ? -5.106 -3.041 2.531 1.00 79.06 214 GLN A CA 1
ATOM 1724 C C . GLN A 1 214 ? -3.569 -2.945 2.582 1.00 79.06 214 GLN A C 1
ATOM 1726 O O . GLN A 1 214 ? -2.896 -2.837 1.550 1.00 79.06 214 GLN A O 1
ATOM 1731 N N . GLU A 1 215 ? -3.021 -3.010 3.798 1.00 82.44 215 GLU A N 1
ATOM 1732 C CA . GLU A 1 215 ? -1.645 -2.650 4.105 1.00 82.44 215 GLU A CA 1
ATOM 1733 C C . GLU A 1 215 ? -0.661 -3.481 3.279 1.00 82.44 215 GLU A C 1
ATOM 1735 O O . GLU A 1 215 ? -0.662 -4.720 3.292 1.00 82.44 215 GLU A O 1
ATOM 1740 N N . LYS A 1 216 ? 0.204 -2.777 2.550 1.00 88.00 216 LYS A N 1
ATOM 1741 C CA . LYS A 1 216 ? 1.371 -3.368 1.903 1.00 88.00 216 LYS A CA 1
ATOM 1742 C C . LYS A 1 216 ? 2.567 -3.193 2.820 1.00 88.00 216 LYS A C 1
ATOM 1744 O O . LYS A 1 216 ? 2.771 -2.125 3.383 1.00 88.00 216 LYS A O 1
ATOM 1749 N N . VAL A 1 217 ? 3.352 -4.253 2.940 1.00 90.25 217 VAL A N 1
ATOM 1750 C CA . VAL A 1 217 ? 4.468 -4.325 3.892 1.00 90.25 217 VAL A CA 1
ATOM 1751 C C . VAL A 1 217 ? 5.813 -4.504 3.199 1.00 90.25 217 VAL A C 1
ATOM 1753 O O . VAL A 1 217 ? 6.848 -4.382 3.841 1.00 90.25 217 VAL A O 1
ATOM 1756 N N . ILE A 1 218 ? 5.818 -4.823 1.901 1.00 95.25 218 ILE A N 1
ATOM 1757 C CA . ILE A 1 218 ? 7.041 -5.046 1.125 1.00 95.25 218 ILE A CA 1
ATOM 1758 C C . ILE A 1 218 ? 6.774 -4.873 -0.374 1.00 95.25 218 ILE A C 1
ATOM 1760 O O . ILE A 1 218 ? 5.672 -5.171 -0.830 1.00 95.25 218 ILE A O 1
ATOM 1764 N N . GLY A 1 219 ? 7.757 -4.414 -1.148 1.00 95.75 219 GLY A N 1
ATOM 1765 C CA . GLY A 1 219 ? 7.656 -4.251 -2.603 1.00 95.75 219 GLY A CA 1
ATOM 1766 C C . GLY A 1 219 ? 8.724 -5.032 -3.369 1.00 95.75 219 GLY A C 1
ATOM 1767 O O . GLY A 1 219 ? 9.743 -5.395 -2.801 1.00 95.75 219 GLY A O 1
ATOM 1768 N N . CYS A 1 220 ? 8.500 -5.326 -4.649 1.00 95.56 220 CYS A N 1
ATOM 1769 C CA . CYS A 1 220 ? 9.540 -5.867 -5.528 1.00 95.56 220 CYS A CA 1
ATOM 1770 C C . CYS A 1 220 ? 10.402 -4.717 -6.072 1.00 95.56 220 CYS A C 1
ATOM 1772 O O . CYS A 1 220 ? 9.839 -3.843 -6.733 1.00 95.56 220 CYS A O 1
ATOM 1774 N N . PRO A 1 221 ? 11.729 -4.724 -5.851 1.00 95.31 221 PRO A N 1
ATOM 1775 C CA . PRO A 1 221 ? 12.597 -3.609 -6.227 1.00 95.31 221 PRO A CA 1
ATOM 1776 C C . PRO A 1 221 ? 12.711 -3.403 -7.742 1.00 95.31 221 PRO A C 1
ATOM 1778 O O . PRO A 1 221 ? 12.867 -2.266 -8.172 1.00 95.31 221 PRO A O 1
ATOM 1781 N N . ASP A 1 222 ? 12.577 -4.463 -8.549 1.00 92.62 222 ASP A N 1
ATOM 1782 C CA . ASP A 1 222 ? 12.730 -4.349 -10.006 1.00 92.62 222 ASP A CA 1
ATOM 1783 C C . ASP A 1 222 ? 11.444 -3.855 -10.696 1.00 92.62 222 ASP A C 1
ATOM 1785 O O . ASP A 1 222 ? 11.496 -3.029 -11.602 1.00 92.62 222 ASP A O 1
ATOM 1789 N N . CYS A 1 223 ? 10.269 -4.352 -10.279 1.00 91.88 223 CYS A N 1
ATOM 1790 C CA . CYS A 1 223 ? 9.005 -4.073 -10.977 1.00 91.88 223 CYS A CA 1
ATOM 1791 C C . CYS A 1 223 ? 8.050 -3.116 -10.249 1.00 91.88 223 CYS A C 1
ATOM 1793 O O . CYS A 1 223 ? 7.036 -2.719 -10.820 1.00 91.88 223 CYS A O 1
ATOM 1795 N N . GLY A 1 224 ? 8.317 -2.770 -8.987 1.00 91.88 224 GLY A N 1
ATOM 1796 C CA . GLY A 1 224 ? 7.492 -1.842 -8.206 1.00 91.88 224 GLY A CA 1
ATOM 1797 C C . GLY A 1 224 ? 6.228 -2.444 -7.572 1.00 91.88 224 GLY A C 1
ATOM 1798 O O . GLY A 1 224 ? 5.545 -1.764 -6.809 1.00 91.88 224 GLY A O 1
ATOM 1799 N N . ILE A 1 225 ? 5.892 -3.717 -7.833 1.00 91.38 225 ILE A N 1
ATOM 1800 C CA . ILE A 1 225 ? 4.683 -4.347 -7.266 1.00 91.38 225 ILE A CA 1
ATOM 1801 C C . ILE A 1 225 ? 4.792 -4.456 -5.742 1.00 91.38 225 ILE A C 1
ATOM 1803 O O . ILE A 1 225 ? 5.767 -4.991 -5.216 1.00 91.38 225 ILE A O 1
ATOM 1807 N N . LEU A 1 226 ? 3.742 -4.029 -5.038 1.00 92.94 226 LEU A N 1
ATOM 1808 C CA . LEU A 1 226 ? 3.643 -4.090 -3.581 1.00 92.94 226 LEU A CA 1
ATOM 1809 C C . LEU A 1 226 ? 2.846 -5.310 -3.093 1.00 92.94 226 LEU A C 1
ATOM 1811 O O . LEU A 1 226 ? 1.803 -5.677 -3.643 1.00 92.94 226 LEU A O 1
ATOM 1815 N N . PHE A 1 227 ? 3.294 -5.906 -1.990 1.00 92.25 227 PHE A N 1
ATOM 1816 C CA . PHE A 1 227 ? 2.771 -7.141 -1.415 1.00 92.25 227 PHE A CA 1
ATOM 1817 C C . PHE A 1 227 ? 2.382 -6.976 0.058 1.00 92.25 227 PHE A C 1
ATOM 1819 O O . PHE A 1 227 ? 2.975 -6.211 0.815 1.00 92.25 227 PHE A O 1
ATOM 1826 N N . THR A 1 228 ? 1.382 -7.750 0.480 1.00 88.62 228 THR A N 1
ATOM 1827 C CA . THR A 1 228 ? 0.884 -7.789 1.867 1.00 88.62 228 THR A CA 1
ATOM 1828 C C . THR A 1 228 ? 1.701 -8.714 2.777 1.00 88.62 228 THR A C 1
ATOM 1830 O O . THR A 1 228 ? 1.469 -8.752 3.983 1.00 88.62 228 THR A O 1
ATOM 1833 N N . ALA A 1 229 ? 2.640 -9.490 2.218 1.00 89.06 229 ALA A N 1
ATOM 1834 C CA . ALA A 1 229 ? 3.521 -10.381 2.967 1.00 89.06 229 ALA A CA 1
ATOM 1835 C C . ALA A 1 229 ? 4.770 -10.785 2.160 1.00 89.06 229 ALA A C 1
ATOM 1837 O O . ALA A 1 229 ? 4.733 -10.874 0.931 1.00 89.06 229 ALA A O 1
ATOM 1838 N N . ALA A 1 230 ? 5.852 -11.116 2.871 1.00 92.69 230 ALA A N 1
ATOM 1839 C CA . ALA A 1 230 ? 7.132 -11.554 2.306 1.00 92.69 230 ALA A CA 1
ATOM 1840 C C . ALA A 1 230 ? 7.031 -12.819 1.435 1.00 92.69 230 ALA A C 1
ATOM 1842 O O . ALA A 1 230 ? 7.624 -12.892 0.361 1.00 92.69 230 ALA A O 1
ATOM 1843 N N . ASN A 1 231 ? 6.234 -13.809 1.850 1.00 92.31 231 ASN A N 1
ATOM 1844 C CA . ASN A 1 231 ? 6.010 -15.018 1.053 1.00 92.31 231 ASN A CA 1
ATOM 1845 C C . ASN A 1 231 ? 5.329 -14.718 -0.293 1.00 92.31 231 ASN A C 1
ATOM 1847 O O . ASN A 1 231 ? 5.588 -15.410 -1.270 1.00 92.31 231 ASN A O 1
ATOM 1851 N N . LYS A 1 232 ? 4.510 -13.661 -0.385 1.00 92.38 232 LYS A N 1
ATOM 1852 C CA . LYS A 1 232 ? 3.891 -13.249 -1.652 1.00 92.38 232 LYS A CA 1
ATOM 1853 C C . LYS A 1 232 ? 4.908 -12.641 -2.615 1.00 92.38 232 LYS A C 1
ATOM 1855 O O . LYS A 1 232 ? 4.812 -12.929 -3.807 1.00 92.38 232 LYS A O 1
ATOM 1860 N N . LEU A 1 233 ? 5.880 -11.876 -2.107 1.00 95.00 233 LEU A N 1
ATOM 1861 C CA . LEU A 1 233 ? 7.026 -11.417 -2.898 1.00 95.00 233 LEU A CA 1
ATOM 1862 C C . LEU A 1 233 ? 7.848 -12.616 -3.391 1.00 95.00 233 LEU A C 1
ATOM 1864 O O . LEU A 1 233 ? 8.082 -12.733 -4.589 1.00 95.00 233 LEU A O 1
ATOM 1868 N N . ARG A 1 234 ? 8.191 -13.562 -2.506 1.00 94.00 234 ARG A N 1
ATOM 1869 C CA . ARG A 1 234 ? 8.881 -14.804 -2.894 1.00 94.00 234 ARG A CA 1
ATOM 1870 C C . ARG A 1 234 ? 8.145 -15.527 -4.020 1.00 94.00 234 ARG A C 1
ATOM 1872 O O . ARG A 1 234 ? 8.724 -15.799 -5.068 1.00 94.00 234 ARG A O 1
ATOM 1879 N N . ASP A 1 235 ? 6.855 -15.799 -3.839 1.00 90.75 235 ASP A N 1
ATOM 1880 C CA . ASP A 1 235 ? 6.055 -16.487 -4.851 1.00 90.75 235 ASP A CA 1
ATOM 1881 C C . ASP A 1 235 ? 6.018 -15.713 -6.175 1.00 90.75 235 ASP A C 1
ATOM 1883 O O . ASP A 1 235 ? 5.901 -16.320 -7.236 1.00 90.75 235 ASP A O 1
ATOM 1887 N N . HIS A 1 236 ? 6.036 -14.380 -6.134 1.00 90.81 236 HIS A N 1
ATOM 1888 C CA . HIS A 1 236 ? 6.080 -13.537 -7.326 1.00 90.81 236 HIS A CA 1
ATOM 1889 C C . HIS A 1 236 ? 7.403 -13.689 -8.092 1.00 90.81 236 HIS A C 1
ATOM 1891 O O . HIS A 1 236 ? 7.368 -13.813 -9.316 1.00 90.81 236 HIS A O 1
ATOM 1897 N N . LEU A 1 237 ? 8.540 -13.738 -7.395 1.00 90.50 237 LEU A N 1
ATOM 1898 C CA . LEU A 1 237 ? 9.861 -13.911 -8.006 1.00 90.50 237 LEU A CA 1
ATOM 1899 C C . LEU A 1 237 ? 10.013 -15.320 -8.605 1.00 90.50 237 LEU A C 1
ATOM 1901 O O . LEU A 1 237 ? 10.296 -15.484 -9.789 1.00 90.50 237 LEU A O 1
ATOM 1905 N N . PHE A 1 238 ? 9.705 -16.361 -7.827 1.00 88.44 238 PHE A N 1
ATOM 1906 C CA . PHE A 1 238 ? 9.897 -17.754 -8.253 1.00 88.44 238 PHE A CA 1
ATOM 1907 C C . PHE A 1 238 ? 8.892 -18.238 -9.307 1.00 88.44 238 PHE A C 1
ATOM 1909 O O . PHE A 1 238 ? 9.167 -19.203 -10.022 1.00 88.44 238 PHE A O 1
ATOM 1916 N N . ARG A 1 239 ? 7.713 -17.613 -9.428 1.00 85.00 239 ARG A N 1
ATOM 1917 C CA . ARG A 1 239 ? 6.744 -17.979 -10.480 1.00 85.00 239 ARG A CA 1
ATOM 1918 C C . ARG A 1 239 ? 7.237 -17.642 -11.882 1.00 85.00 239 ARG A C 1
ATOM 1920 O O . ARG A 1 239 ? 6.806 -18.304 -12.823 1.00 85.00 239 ARG A O 1
ATOM 1927 N N . GLN A 1 240 ? 8.141 -16.674 -12.004 1.00 83.38 240 GLN A N 1
ATOM 1928 C CA . GLN A 1 240 ? 8.751 -16.266 -13.270 1.00 83.38 240 GLN A CA 1
ATOM 1929 C C . GLN A 1 240 ? 9.825 -17.254 -13.743 1.00 83.38 240 GLN A C 1
ATOM 1931 O O . GLN A 1 240 ? 10.170 -17.253 -14.919 1.00 83.38 240 GLN A O 1
ATOM 1936 N N . LEU A 1 241 ? 10.307 -18.135 -12.858 1.00 81.31 241 LEU A N 1
ATOM 1937 C CA . LEU A 1 241 ? 11.318 -19.127 -13.196 1.00 81.31 241 LEU A CA 1
ATOM 1938 C C . LEU A 1 241 ? 10.704 -20.427 -13.749 1.00 81.31 241 LEU A C 1
ATOM 1940 O O . LEU A 1 241 ? 9.699 -20.926 -13.215 1.00 81.31 241 LEU A O 1
ATOM 1944 N N . PRO A 1 242 ? 11.320 -21.024 -14.787 1.00 71.56 242 PRO A N 1
ATOM 1945 C CA . PRO A 1 242 ? 11.049 -22.392 -15.201 1.00 71.56 242 PRO A CA 1
ATOM 1946 C C . PRO A 1 242 ? 11.212 -23.363 -14.030 1.00 71.56 242 PRO A C 1
ATOM 1948 O O . PRO A 1 242 ? 12.067 -23.177 -13.166 1.00 71.56 242 PRO A O 1
ATOM 1951 N N . SER A 1 243 ? 10.440 -24.453 -14.019 1.00 67.50 243 SER A N 1
ATOM 1952 C CA . SER A 1 243 ? 10.487 -25.442 -12.931 1.00 67.50 243 SER A CA 1
ATOM 1953 C C . SER A 1 243 ? 11.882 -26.035 -12.684 1.00 67.50 243 SER A C 1
ATOM 1955 O O . SER A 1 243 ? 12.154 -26.434 -11.563 1.00 67.50 243 SER A O 1
ATOM 1957 N N . ARG A 1 244 ? 12.765 -26.050 -13.695 1.00 62.41 244 ARG A N 1
ATOM 1958 C CA . ARG A 1 244 ? 14.147 -26.557 -13.597 1.00 62.41 244 ARG A CA 1
ATOM 1959 C C . ARG A 1 244 ? 15.103 -25.646 -12.814 1.00 62.41 244 ARG A C 1
ATOM 1961 O O . ARG A 1 244 ? 16.126 -26.128 -12.362 1.00 62.41 244 ARG A O 1
ATOM 1968 N N . LEU A 1 245 ? 14.774 -24.360 -12.656 1.00 65.69 245 LEU A N 1
ATOM 1969 C CA . LEU A 1 245 ? 15.614 -23.359 -11.978 1.00 65.69 245 LEU A CA 1
ATOM 1970 C C . LEU A 1 245 ? 15.120 -23.030 -10.557 1.00 65.69 245 LEU A C 1
ATOM 1972 O O . LEU A 1 245 ? 15.618 -22.107 -9.920 1.00 65.69 245 LEU A O 1
ATOM 1976 N N . LYS A 1 246 ? 14.107 -23.752 -10.055 1.00 63.59 246 LYS A N 1
ATOM 1977 C CA . LYS A 1 246 ? 13.554 -23.536 -8.707 1.00 63.59 246 LYS A CA 1
ATOM 1978 C C . LYS A 1 246 ? 14.394 -24.177 -7.600 1.00 63.59 246 LYS A C 1
ATOM 1980 O O . LYS A 1 246 ? 14.289 -23.739 -6.457 1.00 63.59 246 LYS A O 1
ATOM 1985 N N . ASP A 1 247 ? 15.242 -25.142 -7.946 1.00 56.69 247 ASP A N 1
ATOM 1986 C CA . ASP A 1 247 ? 16.091 -25.877 -7.011 1.00 56.69 247 ASP A CA 1
ATOM 1987 C C . ASP A 1 247 ? 17.470 -25.198 -6.893 1.00 56.69 247 ASP A C 1
ATOM 1989 O O . ASP A 1 247 ? 18.474 -25.670 -7.405 1.00 56.69 247 ASP A O 1
ATOM 1993 N N . ASN A 1 248 ? 17.488 -24.037 -6.231 1.00 52.53 248 ASN A N 1
ATOM 1994 C CA . ASN A 1 248 ? 18.633 -23.424 -5.536 1.00 52.53 248 ASN A CA 1
ATOM 1995 C C . ASN A 1 248 ? 20.012 -23.363 -6.232 1.00 52.53 248 ASN A C 1
ATOM 1997 O O . ASN A 1 248 ? 21.038 -23.432 -5.555 1.00 52.53 248 ASN A O 1
ATOM 2001 N N . GLN A 1 249 ? 20.067 -23.112 -7.537 1.00 54.41 249 GLN A N 1
ATOM 2002 C CA . GLN A 1 249 ? 21.265 -22.541 -8.155 1.00 54.41 249 GLN A CA 1
ATOM 2003 C C . GLN A 1 249 ? 20.857 -21.673 -9.341 1.00 54.41 249 GLN A C 1
ATOM 2005 O O . GLN A 1 249 ? 20.714 -22.122 -10.474 1.00 54.41 249 GLN A O 1
ATOM 2010 N N . THR A 1 250 ? 20.595 -20.400 -9.054 1.00 52.81 250 THR A N 1
ATOM 2011 C CA . THR A 1 250 ? 20.572 -19.367 -10.086 1.00 52.81 250 THR A CA 1
ATOM 2012 C C . THR A 1 250 ? 22.019 -19.079 -10.447 1.00 52.81 250 THR A C 1
ATOM 2014 O O . THR A 1 250 ? 22.630 -18.157 -9.905 1.00 52.81 250 THR A O 1
ATOM 2017 N N . ASP A 1 251 ? 22.583 -19.910 -11.321 1.00 50.59 251 ASP A N 1
ATOM 2018 C CA . ASP A 1 251 ? 23.758 -19.499 -12.070 1.00 50.59 251 ASP A CA 1
ATOM 2019 C C . ASP A 1 251 ? 23.426 -18.191 -12.782 1.00 50.59 251 ASP A C 1
ATOM 2021 O O . ASP A 1 251 ? 22.303 -17.971 -13.245 1.00 50.59 251 ASP A O 1
ATOM 2025 N N . ASN A 1 252 ? 24.410 -17.302 -12.781 1.00 50.25 252 ASN A N 1
ATOM 2026 C CA . ASN A 1 252 ? 24.370 -15.969 -13.348 1.00 50.25 252 ASN A CA 1
ATOM 2027 C C . ASN A 1 252 ? 24.145 -16.055 -14.866 1.00 50.25 252 ASN A C 1
ATOM 2029 O O . ASN A 1 252 ? 25.084 -16.000 -15.654 1.00 50.25 252 ASN A O 1
ATOM 2033 N N . CYS A 1 253 ? 22.900 -16.269 -15.275 1.00 48.12 253 CYS A N 1
ATOM 2034 C CA . CYS A 1 253 ? 22.487 -16.265 -16.661 1.00 48.12 253 CYS A CA 1
ATOM 2035 C C . CYS A 1 253 ? 21.736 -14.956 -16.914 1.00 48.12 253 CYS A C 1
ATOM 2037 O O . CYS A 1 253 ? 20.562 -14.806 -16.584 1.00 48.12 253 CYS A O 1
ATOM 2039 N N . ASP A 1 254 ? 22.430 -14.009 -17.549 1.00 52.72 254 ASP A N 1
ATOM 2040 C CA . ASP A 1 254 ? 21.839 -12.854 -18.246 1.00 52.72 254 ASP A CA 1
ATOM 2041 C C . ASP A 1 254 ? 21.058 -13.291 -19.510 1.00 52.72 254 ASP A C 1
ATOM 2043 O O . ASP A 1 254 ? 20.793 -12.503 -20.417 1.00 52.72 254 ASP A O 1
ATOM 2047 N N . GLU A 1 255 ? 20.671 -14.567 -19.587 1.00 59.19 255 GLU A N 1
ATOM 2048 C CA . GLU A 1 255 ? 19.799 -15.089 -20.624 1.00 59.19 255 GLU A CA 1
ATOM 2049 C C . GLU A 1 255 ? 18.367 -14.646 -20.340 1.00 59.19 255 GLU A C 1
ATOM 2051 O O . GLU A 1 255 ? 17.846 -14.770 -19.229 1.00 59.19 255 GLU A O 1
ATOM 2056 N N . GLN A 1 256 ? 17.713 -14.122 -21.370 1.00 60.69 256 GLN A N 1
ATOM 2057 C CA . GLN A 1 256 ? 16.340 -13.662 -21.285 1.00 60.69 256 GLN A CA 1
ATOM 2058 C C . GLN A 1 256 ? 15.415 -14.859 -21.046 1.00 60.69 256 GLN A C 1
ATOM 2060 O O . GLN A 1 256 ? 14.998 -15.540 -21.982 1.00 60.69 256 GLN A O 1
ATOM 2065 N N . ILE A 1 257 ? 15.114 -15.131 -19.774 1.00 66.38 257 ILE A N 1
ATOM 2066 C CA . ILE A 1 257 ? 14.224 -16.220 -19.378 1.00 66.38 257 ILE A CA 1
ATOM 2067 C C . ILE A 1 257 ? 12.856 -15.964 -20.028 1.00 66.38 257 ILE A C 1
ATOM 2069 O O . ILE A 1 257 ? 12.232 -14.934 -19.752 1.00 66.38 257 ILE A O 1
ATOM 2073 N N . PRO A 1 258 ? 12.359 -16.869 -20.892 1.00 66.44 258 PRO A N 1
ATOM 2074 C CA . PRO A 1 258 ? 11.084 -16.669 -21.556 1.00 66.44 258 PRO A CA 1
ATOM 2075 C C . PRO A 1 258 ? 9.958 -16.663 -20.522 1.00 66.44 258 PRO A C 1
ATOM 2077 O O . PRO A 1 258 ? 9.707 -17.650 -19.824 1.00 66.44 258 PRO A O 1
ATOM 2080 N N . THR A 1 259 ? 9.272 -15.527 -20.438 1.00 77.94 259 THR A N 1
ATOM 2081 C CA . THR A 1 259 ? 8.143 -15.313 -19.540 1.00 77.94 259 THR A CA 1
ATOM 2082 C C . THR A 1 259 ? 6.823 -15.428 -20.296 1.00 77.94 259 THR A C 1
ATOM 2084 O O . THR A 1 259 ? 6.675 -14.967 -21.425 1.00 77.94 259 THR A O 1
ATOM 2087 N N . TYR A 1 260 ? 5.830 -16.054 -19.666 1.00 84.12 260 TYR A N 1
ATOM 2088 C CA . TYR A 1 260 ? 4.525 -16.323 -20.265 1.00 84.12 260 TYR A CA 1
ATOM 2089 C C . TYR A 1 260 ? 3.441 -15.557 -19.510 1.00 84.12 260 TYR A C 1
ATOM 2091 O O . TYR A 1 260 ? 3.145 -15.866 -18.354 1.00 84.12 260 TYR A O 1
ATOM 2099 N N . LYS A 1 261 ? 2.851 -14.545 -20.157 1.00 83.31 261 LYS A N 1
ATOM 2100 C CA . LYS A 1 261 ? 1.831 -13.663 -19.569 1.00 83.31 261 LYS A CA 1
ATOM 2101 C C . LYS A 1 261 ? 0.425 -14.217 -19.787 1.00 83.31 261 LYS A C 1
ATOM 2103 O O . LYS A 1 261 ? 0.020 -14.505 -20.909 1.00 83.31 261 LYS A O 1
ATOM 2108 N N . CYS A 1 262 ? -0.357 -14.312 -18.717 1.00 82.81 262 CYS A N 1
ATOM 2109 C CA . CYS A 1 262 ? -1.772 -14.642 -18.807 1.00 82.81 262 CYS A CA 1
ATOM 2110 C C . CYS A 1 262 ? -2.552 -13.490 -19.462 1.00 82.81 262 CYS A C 1
ATOM 2112 O O . CYS A 1 262 ? -2.492 -12.371 -18.955 1.00 82.81 262 CYS A O 1
ATOM 2114 N N . PRO A 1 263 ? -3.349 -13.738 -20.516 1.00 81.88 263 PRO A N 1
ATOM 2115 C CA . PRO A 1 263 ? -4.103 -12.680 -21.192 1.00 81.88 263 PRO A CA 1
ATOM 2116 C C . PRO A 1 263 ? -5.271 -12.129 -20.358 1.00 81.88 263 PRO A C 1
ATOM 2118 O O . PRO A 1 263 ? -5.780 -11.062 -20.668 1.00 81.88 263 PRO A O 1
ATOM 2121 N N . ARG A 1 264 ? -5.707 -12.848 -19.311 1.00 80.69 264 ARG A N 1
ATOM 2122 C CA . ARG A 1 264 ? -6.847 -12.456 -18.465 1.00 80.69 264 ARG A CA 1
ATOM 2123 C C . ARG A 1 264 ? -6.444 -11.664 -17.228 1.00 80.69 264 ARG A C 1
ATOM 2125 O O . ARG A 1 264 ? -6.976 -10.595 -16.981 1.00 80.69 264 ARG A O 1
ATOM 2132 N N . CYS A 1 265 ? -5.532 -12.210 -16.427 1.00 79.75 265 CYS A N 1
ATOM 213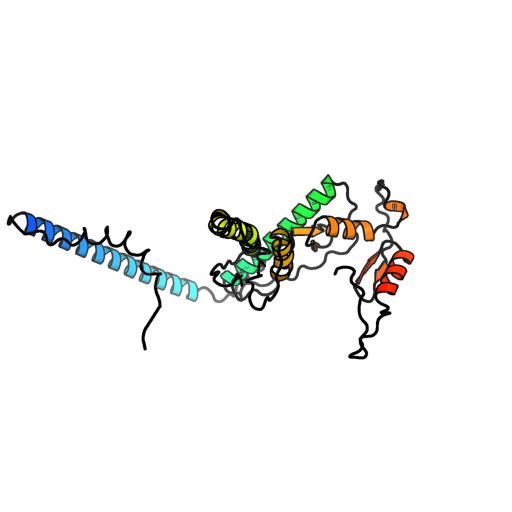3 C CA . CYS A 1 265 ? -5.137 -11.612 -15.147 1.00 79.75 265 CYS A CA 1
ATOM 2134 C C . CYS A 1 265 ? -3.729 -11.007 -15.169 1.00 79.75 265 CYS A C 1
ATOM 2136 O O . CYS A 1 265 ? -3.237 -10.570 -14.132 1.00 79.75 265 CYS A O 1
ATOM 2138 N N . PHE A 1 266 ? -3.051 -11.066 -16.320 1.00 78.62 266 PHE A N 1
ATOM 2139 C CA . PHE A 1 266 ? -1.721 -10.504 -16.553 1.00 78.62 266 PHE A CA 1
ATOM 2140 C C . PHE A 1 266 ? -0.594 -11.048 -15.660 1.00 78.62 266 PHE A C 1
ATOM 2142 O O . PHE A 1 266 ? 0.522 -10.538 -15.711 1.00 78.62 266 PHE A O 1
ATOM 2149 N N . ARG A 1 267 ? -0.842 -12.130 -14.905 1.00 77.81 267 ARG A N 1
ATOM 2150 C CA . ARG A 1 267 ? 0.196 -12.866 -14.166 1.00 77.81 267 ARG A CA 1
ATOM 2151 C C . ARG A 1 267 ? 1.171 -13.542 -15.118 1.00 77.81 267 ARG A C 1
ATOM 2153 O O . ARG A 1 267 ? 0.775 -13.996 -16.189 1.00 77.81 267 ARG A O 1
ATOM 2160 N N . ILE A 1 268 ? 2.422 -13.647 -14.687 1.00 78.19 268 ILE A N 1
ATOM 2161 C CA . ILE A 1 268 ? 3.521 -14.163 -15.496 1.00 78.19 268 ILE A CA 1
ATOM 2162 C C . ILE A 1 268 ? 4.080 -15.454 -14.898 1.00 78.19 268 ILE A C 1
ATOM 2164 O O . ILE A 1 268 ? 4.142 -15.616 -13.677 1.00 78.19 268 ILE A O 1
ATOM 2168 N N . PHE A 1 269 ? 4.443 -16.378 -15.785 1.00 82.62 269 PHE A N 1
ATOM 2169 C CA . PHE A 1 269 ? 4.892 -17.726 -15.464 1.00 82.62 269 PHE A CA 1
ATOM 2170 C C . PHE A 1 269 ? 6.174 -18.056 -16.224 1.00 82.62 269 PHE A C 1
ATOM 2172 O O . PHE A 1 269 ? 6.331 -17.645 -17.369 1.00 82.62 269 PHE A O 1
ATOM 2179 N N . GLY A 1 270 ? 7.060 -18.842 -15.616 1.00 82.44 270 GLY A N 1
ATOM 2180 C CA . GLY A 1 270 ? 8.319 -19.269 -16.237 1.00 82.44 270 GLY A CA 1
ATOM 2181 C C . GLY A 1 270 ? 8.200 -20.423 -17.234 1.00 82.44 270 GLY A C 1
ATOM 2182 O O . GLY A 1 270 ? 9.206 -20.923 -17.724 1.00 82.44 270 GLY A O 1
ATOM 2183 N N . SER A 1 271 ? 6.989 -20.910 -17.516 1.00 81.69 271 SER A N 1
ATOM 2184 C CA . SER A 1 271 ? 6.759 -21.866 -18.602 1.00 81.69 271 SER A CA 1
ATOM 2185 C C . SER A 1 271 ? 5.324 -21.812 -19.121 1.00 81.69 271 SER A C 1
ATOM 2187 O O . SER A 1 271 ? 4.382 -21.547 -18.365 1.00 81.69 271 SER A O 1
ATOM 2189 N N . GLN A 1 272 ? 5.150 -22.149 -20.402 1.00 84.56 272 GLN A N 1
ATOM 2190 C CA . GLN A 1 272 ? 3.833 -22.270 -21.025 1.00 84.56 272 GLN A CA 1
ATOM 2191 C C . GLN A 1 272 ? 2.958 -23.300 -20.295 1.00 84.56 272 GLN A C 1
ATOM 2193 O O . GLN A 1 272 ? 1.776 -23.057 -20.092 1.00 84.56 272 GLN A O 1
ATOM 2198 N N . ALA A 1 273 ? 3.524 -24.423 -19.836 1.00 82.94 273 ALA A N 1
ATOM 2199 C CA . ALA A 1 273 ? 2.773 -25.464 -19.128 1.00 82.94 273 ALA A CA 1
ATOM 2200 C C . ALA A 1 273 ? 2.154 -24.956 -17.812 1.00 82.94 273 ALA A C 1
ATOM 2202 O O . ALA A 1 273 ? 0.981 -25.210 -17.533 1.00 82.94 273 ALA A O 1
ATOM 2203 N N . VAL A 1 274 ? 2.915 -24.187 -17.023 1.00 80.94 274 VAL A N 1
ATOM 2204 C CA . VAL A 1 274 ? 2.411 -23.597 -15.773 1.00 80.94 274 VAL A CA 1
ATOM 2205 C C . VAL A 1 274 ? 1.398 -22.488 -16.070 1.00 80.94 274 VAL A C 1
ATOM 2207 O O . VAL A 1 274 ? 0.386 -22.397 -15.372 1.00 80.94 274 VAL A O 1
ATOM 2210 N N . LEU A 1 275 ? 1.611 -21.694 -17.130 1.00 86.19 275 LEU A N 1
ATOM 2211 C CA . LEU A 1 275 ? 0.611 -20.731 -17.591 1.00 86.19 275 LEU A CA 1
ATOM 2212 C C . LEU A 1 275 ? -0.702 -21.432 -17.974 1.00 86.19 275 LEU A C 1
ATOM 2214 O O . LEU A 1 275 ? -1.761 -20.979 -17.554 1.00 86.19 275 LEU A O 1
ATOM 2218 N N . GLN A 1 276 ? -0.661 -22.531 -18.730 1.00 84.81 276 GLN A N 1
ATOM 2219 C CA . GLN A 1 276 ? -1.870 -23.257 -19.136 1.00 84.81 276 GLN A CA 1
ATOM 2220 C C . GLN A 1 276 ? -2.617 -23.840 -17.930 1.00 84.81 276 GLN A C 1
ATOM 2222 O O . GLN A 1 276 ? -3.830 -23.670 -17.815 1.00 84.81 276 GLN A O 1
ATOM 2227 N N . MET A 1 277 ? -1.897 -24.429 -16.967 1.00 81.31 277 MET A N 1
ATOM 2228 C CA . MET A 1 277 ? -2.491 -24.871 -15.699 1.00 81.31 277 MET A CA 1
ATOM 2229 C C . MET A 1 277 ? -3.170 -23.715 -14.952 1.00 81.31 277 MET A C 1
ATOM 2231 O O . MET A 1 277 ? -4.259 -23.885 -14.406 1.00 81.31 277 MET A O 1
ATOM 2235 N N . HIS A 1 278 ? -2.559 -22.530 -14.949 1.00 82.44 278 HIS A N 1
ATOM 2236 C CA . HIS A 1 278 ? -3.170 -21.340 -14.373 1.00 82.44 278 HIS A CA 1
ATOM 2237 C C . HIS A 1 278 ? -4.392 -20.854 -15.168 1.00 82.44 278 HIS A C 1
ATOM 2239 O O . HIS A 1 278 ? -5.401 -20.502 -14.563 1.00 82.44 278 HIS A O 1
ATOM 2245 N N . ILE A 1 279 ? -4.343 -20.846 -16.503 1.00 83.31 279 ILE A N 1
ATOM 2246 C CA . ILE A 1 279 ? -5.474 -20.431 -17.345 1.00 83.31 279 ILE A CA 1
ATOM 2247 C C . ILE A 1 279 ? -6.694 -21.318 -17.094 1.00 83.31 279 ILE A C 1
ATOM 2249 O O . ILE A 1 279 ? -7.812 -20.807 -17.053 1.00 83.31 279 ILE A O 1
ATOM 2253 N N . ASN A 1 280 ? -6.487 -22.606 -16.821 1.00 81.56 280 ASN A N 1
ATOM 2254 C CA . ASN A 1 280 ? -7.561 -23.526 -16.447 1.00 81.56 280 ASN A CA 1
ATOM 2255 C C . ASN A 1 280 ? -8.281 -23.122 -15.150 1.00 81.56 280 ASN A C 1
ATOM 2257 O O . ASN A 1 280 ? -9.428 -23.511 -14.957 1.00 81.56 280 ASN A O 1
ATOM 2261 N N . GLN A 1 281 ? -7.657 -22.313 -14.287 1.00 74.12 281 GLN A N 1
ATOM 2262 C CA . GLN A 1 281 ? -8.308 -21.743 -13.102 1.00 74.12 281 GLN A CA 1
ATOM 2263 C C . GLN A 1 281 ? -9.250 -20.581 -13.451 1.00 74.12 281 GLN A C 1
ATOM 2265 O O . GLN A 1 281 ? -10.201 -20.345 -12.715 1.00 74.12 281 GLN A O 1
ATOM 2270 N N . HIS A 1 282 ? -9.024 -19.879 -14.572 1.00 72.38 282 HIS A N 1
ATOM 2271 C CA . HIS A 1 282 ? -9.983 -18.896 -15.109 1.00 72.38 282 HIS A CA 1
ATOM 2272 C C . HIS A 1 282 ? -11.183 -19.573 -15.770 1.00 72.38 282 HIS A C 1
ATOM 2274 O O . HIS A 1 282 ? -12.230 -18.952 -15.940 1.00 72.38 282 HIS A O 1
ATOM 2280 N N . VAL A 1 283 ? -11.040 -20.842 -16.168 1.00 68.62 283 VAL A N 1
ATOM 2281 C CA . VAL A 1 283 ? -12.135 -21.665 -16.695 1.00 68.62 283 VAL A CA 1
ATOM 2282 C C . VAL A 1 283 ? -12.930 -22.244 -15.523 1.00 68.62 283 VAL A C 1
ATOM 2284 O O . VAL A 1 283 ? -12.862 -23.415 -15.164 1.00 68.62 283 VAL A O 1
ATOM 2287 N N . ASN A 1 284 ? -13.668 -21.341 -14.902 1.00 59.72 284 ASN A N 1
ATOM 2288 C CA . ASN A 1 284 ? -14.916 -21.525 -14.186 1.00 59.72 284 ASN A CA 1
ATOM 2289 C C . ASN A 1 284 ? -15.648 -22.873 -14.420 1.00 59.72 284 ASN A C 1
ATOM 2291 O O . ASN A 1 284 ? -16.238 -23.097 -15.476 1.00 59.72 284 ASN A O 1
ATOM 2295 N N . LYS A 1 285 ? -15.673 -23.753 -13.404 1.00 58.97 285 LYS A N 1
ATOM 2296 C CA . LYS A 1 285 ? -16.444 -25.021 -13.416 1.00 58.97 285 LYS A CA 1
ATOM 2297 C C . LYS A 1 285 ? -17.720 -24.999 -12.562 1.00 58.97 285 LYS A C 1
ATOM 2299 O O . LYS A 1 285 ? -18.521 -25.922 -12.661 1.00 58.97 285 LYS A O 1
ATOM 2304 N N . ILE A 1 286 ? -17.925 -23.970 -11.737 1.00 61.28 286 ILE A N 1
ATOM 2305 C CA . ILE A 1 286 ? -19.049 -23.890 -10.790 1.00 61.28 286 ILE A CA 1
ATOM 2306 C C . ILE A 1 286 ? -19.990 -22.771 -11.235 1.00 61.28 286 ILE A C 1
ATOM 2308 O O . ILE A 1 286 ? -19.604 -21.602 -11.229 1.00 61.28 286 ILE A O 1
ATOM 2312 N N . LYS A 1 287 ? -21.213 -23.130 -11.639 1.00 57.81 287 LYS A N 1
ATOM 2313 C CA . LYS A 1 287 ? -22.270 -22.174 -11.999 1.00 57.81 287 LYS A CA 1
ATOM 2314 C C . LYS A 1 287 ? -22.945 -21.633 -10.742 1.00 57.81 287 LYS A C 1
ATOM 2316 O O . LYS A 1 287 ? -23.246 -22.399 -9.828 1.00 57.81 287 LYS A O 1
ATOM 2321 N N . CYS A 1 288 ? -23.185 -20.327 -10.705 1.00 61.66 288 CYS A N 1
ATOM 2322 C CA . CYS A 1 288 ? -24.026 -19.719 -9.686 1.00 61.66 288 CYS A CA 1
ATOM 2323 C C . CYS A 1 288 ? -25.474 -20.223 -9.860 1.00 61.66 288 CYS A C 1
ATOM 2325 O O . CYS A 1 288 ? -25.985 -20.215 -10.976 1.00 61.66 288 CYS A O 1
ATOM 2327 N N . PRO A 1 289 ? -26.166 -20.647 -8.791 1.00 64.75 289 PRO A N 1
ATOM 2328 C CA . PRO A 1 289 ? -27.571 -21.051 -8.882 1.00 64.75 289 PRO A CA 1
ATOM 2329 C C . PRO A 1 289 ? -28.544 -19.869 -9.045 1.00 64.75 289 PRO A C 1
ATOM 2331 O O . PRO A 1 289 ? -29.727 -20.087 -9.285 1.00 64.75 289 PRO A O 1
ATOM 2334 N N . HIS A 1 290 ? -28.067 -18.627 -8.917 1.00 70.44 290 HIS A N 1
ATOM 2335 C CA . HIS A 1 290 ? -28.894 -17.416 -8.969 1.00 70.44 290 HIS A CA 1
ATOM 2336 C C . HIS A 1 290 ? -28.608 -16.511 -10.179 1.00 70.44 290 HIS A C 1
ATOM 2338 O O . HIS A 1 290 ? -29.299 -15.510 -10.354 1.00 70.44 290 HIS A O 1
ATOM 2344 N N . CYS A 1 291 ? -27.607 -16.828 -11.010 1.00 71.69 291 CYS A N 1
ATOM 2345 C CA . CYS A 1 291 ? -27.321 -16.119 -12.263 1.00 71.69 291 CYS A CA 1
ATOM 2346 C C . CYS A 1 291 ? -26.400 -16.938 -13.187 1.00 71.69 291 CYS A C 1
ATOM 2348 O O . CYS A 1 291 ? -25.772 -17.896 -12.749 1.00 71.69 291 CYS A O 1
ATOM 2350 N N . ASP A 1 292 ? -26.235 -16.513 -14.443 1.00 54.53 292 ASP A N 1
ATOM 2351 C CA . ASP A 1 292 ? -25.371 -17.183 -15.437 1.00 54.53 292 ASP A CA 1
ATOM 2352 C C . ASP A 1 292 ? -23.858 -17.022 -15.188 1.00 54.53 292 ASP A C 1
ATOM 2354 O O . ASP A 1 292 ? -23.019 -17.463 -15.980 1.00 54.53 292 ASP A O 1
ATOM 2358 N N . MET A 1 293 ? -23.482 -16.398 -14.073 1.00 50.69 293 MET A N 1
ATOM 2359 C CA . MET A 1 293 ? -22.088 -16.214 -13.699 1.00 50.69 293 MET A CA 1
ATOM 2360 C C . MET A 1 293 ? -21.501 -17.507 -13.142 1.00 50.69 293 MET A C 1
ATOM 2362 O O . MET A 1 293 ? -22.172 -18.350 -12.547 1.00 50.69 293 MET A O 1
ATOM 2366 N N . THR A 1 294 ? -20.195 -17.646 -13.302 1.00 61.03 294 THR A N 1
ATOM 2367 C CA . THR A 1 294 ? -19.446 -18.786 -12.792 1.00 61.03 294 THR A CA 1
ATOM 2368 C C . THR A 1 294 ? -18.387 -18.327 -11.788 1.00 61.03 294 THR A C 1
ATOM 2370 O O . THR A 1 294 ? -17.811 -17.246 -11.927 1.00 61.03 294 THR A O 1
ATOM 2373 N N . LEU A 1 295 ? -18.196 -19.119 -10.731 1.00 55.19 295 LEU A N 1
ATOM 2374 C CA . LEU A 1 295 ? -17.455 -18.736 -9.527 1.00 55.19 295 LEU A CA 1
ATOM 2375 C C . LEU A 1 295 ? -16.038 -19.327 -9.501 1.00 55.19 295 LEU A C 1
ATOM 2377 O O . LEU A 1 295 ? -15.806 -20.460 -9.930 1.00 55.19 295 LEU A O 1
ATOM 2381 N N . HIS A 1 296 ? -15.116 -18.573 -8.897 1.00 52.34 296 HIS A N 1
ATOM 2382 C CA . HIS A 1 296 ? -13.779 -19.044 -8.545 1.00 52.34 296 HIS A CA 1
ATOM 2383 C C . HIS A 1 296 ? -13.860 -19.885 -7.266 1.00 52.34 296 HIS A C 1
ATOM 2385 O O . HIS A 1 296 ? -14.369 -19.415 -6.248 1.00 52.34 296 HIS A O 1
ATOM 2391 N N . GLY A 1 297 ? -13.314 -21.100 -7.283 1.00 43.19 297 GLY A N 1
ATOM 2392 C CA . GLY A 1 297 ? -13.050 -21.839 -6.050 1.00 43.19 297 GLY A CA 1
ATOM 2393 C C . GLY A 1 297 ? -11.879 -21.197 -5.308 1.00 43.19 297 GLY A C 1
ATOM 2394 O O . GLY A 1 297 ? -10.726 -21.470 -5.634 1.00 43.19 297 GLY A O 1
ATOM 2395 N N . ASN A 1 298 ? -12.156 -20.336 -4.329 1.00 36.56 298 ASN A N 1
ATOM 2396 C CA . ASN A 1 298 ? -11.166 -19.970 -3.320 1.00 36.56 298 ASN A CA 1
ATOM 2397 C C . ASN A 1 298 ? -11.234 -21.031 -2.217 1.00 36.56 298 ASN A C 1
ATOM 2399 O O . ASN A 1 298 ? -12.243 -21.142 -1.527 1.00 36.56 298 ASN A O 1
ATOM 2403 N N . HIS A 1 299 ? -10.171 -21.818 -2.054 1.00 38.34 299 HIS A N 1
ATOM 2404 C CA . HIS A 1 299 ? -9.975 -22.573 -0.821 1.00 38.34 299 HIS A CA 1
ATOM 2405 C C . HIS A 1 299 ? -9.816 -21.579 0.336 1.00 38.34 299 HIS A C 1
ATOM 2407 O O . HIS A 1 299 ? -8.883 -20.773 0.322 1.00 38.34 299 HIS A O 1
ATOM 2413 N N . GLY A 1 300 ? -10.719 -21.644 1.314 1.00 33.84 300 GLY A N 1
ATOM 2414 C CA . GLY A 1 300 ? -10.647 -20.864 2.548 1.00 33.84 300 GLY A CA 1
ATOM 2415 C C . GLY A 1 300 ? -12.024 -20.521 3.103 1.00 33.84 300 GLY A C 1
ATOM 2416 O O . GLY A 1 300 ? -12.398 -19.350 3.093 1.00 33.84 300 GLY A O 1
ATOM 2417 N N . GLU A 1 301 ? -12.756 -21.548 3.543 1.00 29.31 301 GLU A N 1
ATOM 2418 C CA . GLU A 1 301 ? -13.706 -21.419 4.661 1.00 29.31 301 GLU A CA 1
ATOM 2419 C C . GLU A 1 301 ? -12.937 -21.249 5.980 1.00 29.31 301 GLU A C 1
ATOM 2421 O O . GLU A 1 301 ? -11.822 -21.820 6.088 1.00 29.31 301 GLU A O 1
#

Foldseek 3Di:
DDDDDDDPPPVVVPVVVPPVVVPDPPPDDDPVVVVVVVVVVVVVVVVVVVVVVVVVVVVVVVVVVVVVVVVPPPDLPFDADPPQRHTCSPPDPLQVLLQVLVVVVLVVQLVVQVVCCVVVVFAADPDAADRPDRDRDNDWAAQQAVPDGDTHSHLVVVVVVLLCVLVVVVVVCVVVVVPDPDDPADWDAGRGPPGGDTDRDSVVVNVVCCVVSVDFRHARNRHSHTDNDPVVSRCLRCQLADPVPNPPDPDPDPPNQDWDAAPPPRRIGSDPVVSVVVVVQVVAPAADPVDRDGDGDDPDD

Organism: Dibothriocephalus latus (NCBI:txid60516)